Protein AF-B4W4M5-F1 (afdb_monomer_lite)

Sequence (254 aa):
MSQISPSTLTSAPLNPLKQPTGWFYALWKFSRPHTIIGTTLSVLALYVIALAITDGAIALSNLTQLLGTWISCCCGNIYIVGLNQLEDVEIDQINKPHLPIAAGEFSRRQAKLIVTIAGLCALLLARILGGWLFLMVSVSLAIGTAYSLPPIRLKRFPFWAALCIFSVRGAVVNLGLFLHFSWVWQQGEAMTPTPAVWGLTLFVLVFTVAIAIFKDVPDIDGDKLYISPRSRFDWVSQQCLTSPDGLLPSVIWV

pLDDT: mean 81.42, std 19.55, range [27.23, 98.38]

Organism: NCBI:txid118168

Secondary structure (DSSP, 8-state):
----------PPPPPTTT-HHHHHHHHHHHT-HHHHHHHHHHHHHHHHHHHHHTT----HHHHHHHHHHHHHHHHHHHHHHHHHHHH-HHHHHHH-TTSTTTTTSS-HHHHHHHHHHHHHHHHHHHHHH-HHHHHHHHHHHHHHHHHHSTTT-GGGSHHHHHHHHHIIIIIIHHHHHHHHHHHHHTTTPPPPPPHHHHHHHHHHHHHHHHHHHHTTSTTHHHHHHHS-STT--HHHHHHHTT-TT---------

Radius of gyration: 20.51 Å; chains: 1; bounding box: 48×50×71 Å

InterPro domains:
  IPR000537 UbiA prenyltransferase [PF01040] (60-224)
  IPR044878 UbiA prenyltransferase superfamily [G3DSA:1.10.357.140] (31-188)

Foldseek 3Di:
DDPPDPPLPLDAADDCVVCVPLLVVLLCLLLPVVVLVLLLCLLVVLLVVLCVVLVHDDDPLSVVLSVLLSLLSSLLSSLLSLLQCLQCLQLCLPLPCVRCSVSNNDDSVRSVVSNVVSLVSNLVSQVVQDDLSNVLSVVLNVLSCLCHDPPNVQVLALVSQLVSQLCNFLPSSLPSSNQSSNCVSVVRDGDDQDPVSVVSSVVRSVVSSVVSVVVVVSSVPSCVVPRDPPHDDPPVVVVVVPDPPPDDPPPDDD

Structure (mmCIF, N/CA/C/O backbone):
data_AF-B4W4M5-F1
#
_entry.id   AF-B4W4M5-F1
#
loop_
_atom_site.group_PDB
_atom_site.id
_atom_site.type_symbol
_atom_site.label_atom_id
_atom_site.label_alt_id
_atom_site.label_comp_id
_atom_site.label_asym_id
_atom_site.label_entity_id
_atom_site.label_seq_id
_atom_site.pdbx_PDB_ins_code
_atom_site.Cartn_x
_atom_site.Cartn_y
_atom_site.Cartn_z
_atom_site.occupancy
_atom_site.B_iso_or_equiv
_atom_site.auth_seq_id
_atom_site.auth_comp_id
_atom_site.auth_asym_id
_atom_site.auth_atom_id
_atom_site.pdbx_PDB_model_num
ATOM 1 N N . MET A 1 1 ? -13.063 -10.269 48.515 1.00 39.53 1 MET A N 1
ATOM 2 C CA . MET A 1 1 ? -13.097 -10.447 47.048 1.00 39.53 1 MET A CA 1
ATOM 3 C C . MET A 1 1 ? -13.130 -9.064 46.414 1.00 39.53 1 MET A C 1
ATOM 5 O O . MET A 1 1 ? -14.199 -8.476 46.323 1.00 39.53 1 MET A O 1
ATOM 9 N N . SER A 1 2 ? -11.967 -8.478 46.108 1.00 38.19 2 SER A N 1
ATOM 10 C CA . SER A 1 2 ? -11.912 -7.163 45.459 1.00 38.19 2 SER A CA 1
ATOM 11 C C . SER A 1 2 ? -12.207 -7.332 43.972 1.00 38.19 2 SER A C 1
ATOM 13 O O . SER A 1 2 ? -11.458 -7.998 43.261 1.00 38.19 2 SER A O 1
ATOM 15 N N . GLN A 1 3 ? -13.307 -6.735 43.529 1.00 42.69 3 GLN A N 1
ATOM 16 C CA . GLN A 1 3 ? -13.645 -6.549 42.124 1.00 42.69 3 GLN A CA 1
ATOM 17 C C . GLN A 1 3 ? -12.561 -5.669 41.483 1.00 42.69 3 GLN A C 1
ATOM 19 O O . GLN A 1 3 ? -12.565 -4.451 41.656 1.00 42.69 3 GLN A O 1
ATOM 24 N N . ILE A 1 4 ? -11.597 -6.279 40.793 1.00 42.62 4 ILE A N 1
ATOM 25 C CA . ILE A 1 4 ? -10.714 -5.554 39.877 1.00 42.62 4 ILE A CA 1
ATOM 26 C C . ILE A 1 4 ? -11.500 -5.419 38.576 1.00 42.62 4 ILE A C 1
ATOM 28 O O . ILE A 1 4 ? -11.476 -6.304 37.724 1.00 42.62 4 ILE A O 1
ATOM 32 N N . SER A 1 5 ? -12.251 -4.329 38.451 1.00 37.97 5 SER A N 1
ATOM 33 C CA . SER A 1 5 ? -12.776 -3.899 37.157 1.00 37.97 5 SER A CA 1
ATOM 34 C C . SER A 1 5 ? -11.590 -3.629 36.222 1.00 37.97 5 SER A C 1
ATOM 36 O O . SER A 1 5 ? -10.677 -2.903 36.631 1.00 37.97 5 SER A O 1
ATOM 38 N N . PRO A 1 6 ? -11.565 -4.142 34.977 1.00 43.66 6 PRO A N 1
ATOM 39 C CA . PRO A 1 6 ? -10.598 -3.684 33.994 1.00 43.66 6 PRO A CA 1
ATOM 40 C C . PRO A 1 6 ? -10.906 -2.214 33.720 1.00 43.66 6 PRO A C 1
ATOM 42 O O . PRO A 1 6 ? -11.962 -1.874 33.186 1.00 43.66 6 PRO A O 1
ATOM 45 N N . SER A 1 7 ? -10.010 -1.323 34.124 1.00 39.34 7 SER A N 1
ATOM 46 C CA . SER A 1 7 ? -10.042 0.062 33.693 1.00 39.34 7 SER A CA 1
ATOM 47 C C . SER A 1 7 ? -9.751 0.091 32.193 1.00 39.34 7 SER A C 1
ATOM 49 O O . SER A 1 7 ? -8.601 0.151 31.763 1.00 39.34 7 SER A O 1
ATOM 51 N N . THR A 1 8 ? -10.795 0.071 31.364 1.00 43.28 8 THR A N 1
ATOM 52 C CA . THR A 1 8 ? -10.708 0.621 30.009 1.00 43.28 8 THR A CA 1
ATOM 53 C C . THR A 1 8 ? -10.447 2.114 30.159 1.00 43.28 8 THR A C 1
ATOM 55 O O . THR A 1 8 ? -11.366 2.931 30.186 1.00 43.28 8 THR A O 1
ATOM 58 N N . LEU A 1 9 ? -9.176 2.469 30.349 1.00 44.00 9 LEU A N 1
ATOM 59 C CA . LEU A 1 9 ? -8.687 3.828 30.215 1.00 44.00 9 LEU A CA 1
ATOM 60 C C . LEU A 1 9 ? -8.903 4.217 28.753 1.00 44.00 9 LEU A C 1
ATOM 62 O O . LEU A 1 9 ? -8.024 4.029 27.918 1.00 44.00 9 LEU A O 1
ATOM 66 N N . THR A 1 10 ? -10.079 4.755 28.437 1.00 50.88 10 THR A N 1
ATOM 67 C CA . THR A 1 10 ? -10.265 5.617 27.268 1.00 50.88 10 THR A CA 1
ATOM 68 C C . THR A 1 10 ? -9.401 6.851 27.494 1.00 50.88 10 THR A C 1
ATOM 70 O O . THR A 1 10 ? -9.856 7.879 27.998 1.00 50.88 10 THR A O 1
ATOM 73 N N . SER A 1 11 ? -8.108 6.714 27.216 1.00 63.69 11 SER A N 1
ATOM 74 C CA . SER A 1 11 ? -7.188 7.832 27.142 1.00 63.69 11 SER A CA 1
ATOM 75 C C . SER A 1 11 ? -7.643 8.732 25.996 1.00 63.69 11 SER A C 1
ATOM 77 O O . SER A 1 11 ? -8.151 8.275 24.971 1.00 63.69 11 SER A O 1
ATOM 79 N N . ALA A 1 12 ? -7.532 10.046 26.193 1.00 79.94 12 ALA A N 1
ATOM 80 C CA . ALA A 1 12 ? -7.775 10.984 25.109 1.00 79.94 12 ALA A CA 1
ATOM 81 C C . ALA A 1 12 ? -6.862 10.628 23.918 1.00 79.94 12 ALA A C 1
ATOM 83 O O . ALA A 1 12 ? -5.715 10.230 24.143 1.00 79.94 12 ALA A O 1
ATOM 84 N N . PRO A 1 13 ? -7.334 10.793 22.669 1.00 88.06 13 PRO A N 1
ATOM 85 C CA . PRO A 1 13 ? -6.537 10.465 21.497 1.00 88.06 13 PRO A CA 1
ATOM 86 C C . PRO A 1 13 ? -5.207 11.221 21.512 1.00 88.06 13 PRO A C 1
ATOM 88 O O . PRO A 1 13 ? -5.138 12.390 21.915 1.00 88.06 13 PRO A O 1
ATOM 91 N N . LEU A 1 14 ? -4.156 10.554 21.039 1.00 89.94 14 LEU A N 1
ATOM 92 C CA . LEU A 1 14 ? -2.798 11.082 21.045 1.00 89.94 14 LEU A CA 1
ATOM 93 C C . LEU A 1 14 ? -2.740 12.387 20.250 1.00 89.94 14 LEU A C 1
ATOM 95 O O . LEU A 1 14 ? -3.249 12.494 19.127 1.00 89.94 14 LEU A O 1
ATOM 99 N N . ASN A 1 15 ? -2.080 13.388 20.827 1.00 90.12 15 ASN A N 1
ATOM 100 C CA . ASN A 1 15 ? -1.856 14.668 20.174 1.00 90.12 15 ASN A CA 1
ATOM 101 C C . ASN A 1 15 ? -0.412 14.727 19.648 1.00 90.12 15 ASN A C 1
ATOM 103 O O . ASN A 1 15 ? 0.510 14.655 20.462 1.00 90.12 15 ASN A O 1
ATOM 107 N N . PRO A 1 16 ? -0.188 14.916 18.334 1.00 87.75 16 PRO A N 1
ATOM 108 C CA . PRO A 1 16 ? 1.156 14.895 17.754 1.00 87.75 16 PRO A CA 1
ATOM 109 C C . PRO A 1 16 ? 2.076 16.000 18.296 1.00 87.75 16 PRO A C 1
ATOM 111 O O . PRO A 1 16 ? 3.283 15.803 18.353 1.00 87.75 16 PRO A O 1
ATOM 114 N N . LEU A 1 17 ? 1.526 17.139 18.738 1.00 89.50 17 LEU A N 1
ATOM 115 C CA . LEU A 1 17 ? 2.308 18.256 19.286 1.00 89.50 17 LEU A CA 1
ATOM 116 C C . LEU A 1 17 ? 2.706 18.039 20.749 1.00 89.50 17 LEU A C 1
ATOM 118 O O . LEU A 1 17 ? 3.724 18.558 21.191 1.00 89.50 17 LEU A O 1
ATOM 122 N N . LYS A 1 18 ? 1.897 17.294 21.512 1.00 89.12 18 LYS A N 1
ATOM 123 C CA . LYS A 1 18 ? 2.152 17.038 22.941 1.00 89.12 18 LYS A CA 1
ATOM 124 C C . LYS A 1 18 ? 2.868 15.711 23.184 1.00 89.12 18 LYS A C 1
ATOM 126 O O . LYS A 1 18 ? 3.596 15.583 24.159 1.00 89.12 18 LYS A O 1
ATOM 131 N N . GLN A 1 19 ? 2.626 14.718 22.332 1.00 90.94 19 GLN A N 1
ATOM 132 C CA . GLN A 1 19 ? 3.087 13.337 22.490 1.00 90.94 19 GLN A CA 1
ATOM 133 C C . GLN A 1 19 ? 3.624 12.791 21.153 1.00 90.94 19 GLN A C 1
ATOM 135 O O . GLN A 1 19 ? 3.080 11.821 20.619 1.00 90.94 19 GLN A O 1
ATOM 140 N N . PRO A 1 20 ? 4.680 13.400 20.583 1.00 91.38 20 PRO A N 1
ATOM 141 C CA . PRO A 1 20 ? 5.154 13.065 19.240 1.00 91.38 20 PRO A CA 1
ATOM 142 C C . PRO A 1 20 ? 5.623 11.611 19.126 1.00 91.38 20 PRO A C 1
ATOM 144 O O . PRO A 1 20 ? 5.242 10.914 18.191 1.00 91.38 20 PRO A O 1
ATOM 147 N N . THR A 1 21 ? 6.395 11.114 20.096 1.00 92.50 21 THR A N 1
ATOM 148 C CA . THR A 1 21 ? 6.930 9.741 20.085 1.00 92.50 21 THR A CA 1
ATOM 149 C C . THR A 1 21 ? 5.821 8.692 20.114 1.00 92.50 21 THR A C 1
ATOM 151 O O . THR A 1 21 ? 5.806 7.786 19.282 1.00 92.50 21 THR A O 1
ATOM 154 N N . GLY A 1 22 ? 4.850 8.852 21.019 1.00 92.94 22 GLY A N 1
ATOM 155 C CA . GLY A 1 22 ? 3.675 7.985 21.097 1.00 92.94 22 GLY A CA 1
ATOM 156 C C . GLY A 1 22 ? 2.835 8.044 19.824 1.00 92.94 22 GLY A C 1
ATOM 157 O O . GLY A 1 22 ? 2.399 7.010 19.326 1.00 92.94 22 GLY A O 1
ATOM 158 N N . TRP A 1 23 ? 2.662 9.237 19.248 1.00 94.62 23 TRP A N 1
ATOM 159 C CA . TRP A 1 23 ? 1.895 9.419 18.019 1.00 94.62 23 TRP A CA 1
ATOM 160 C C . TRP A 1 23 ? 2.552 8.735 16.811 1.00 94.62 23 TRP A C 1
ATOM 162 O O . TRP A 1 23 ? 1.868 8.045 16.057 1.00 94.62 23 TRP A O 1
ATOM 172 N N . PHE A 1 24 ? 3.874 8.853 16.643 1.00 94.88 24 PH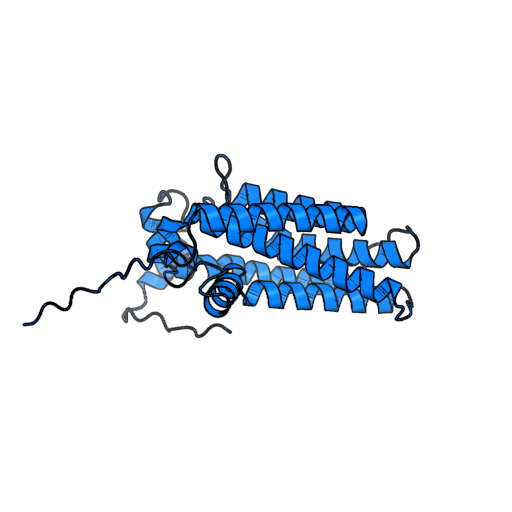E A N 1
ATOM 173 C CA . PHE A 1 24 ? 4.593 8.159 15.568 1.00 94.88 24 PHE A CA 1
ATOM 174 C C . PHE A 1 24 ? 4.616 6.642 15.764 1.00 94.88 24 PHE A C 1
ATOM 176 O O . PHE A 1 24 ? 4.486 5.903 14.790 1.00 94.88 24 PHE A O 1
ATOM 183 N N . TYR A 1 25 ? 4.716 6.164 17.006 1.00 95.06 25 TYR A N 1
ATOM 184 C CA . TYR A 1 25 ? 4.592 4.736 17.292 1.00 95.06 25 TYR A CA 1
ATOM 185 C C . TYR A 1 25 ? 3.184 4.211 16.972 1.00 95.06 25 TYR A C 1
ATOM 187 O O . TYR A 1 25 ? 3.037 3.160 16.345 1.00 95.06 25 TYR A O 1
ATOM 195 N N . ALA A 1 26 ? 2.141 4.969 17.318 1.00 94.44 26 ALA A N 1
ATOM 196 C CA . ALA A 1 26 ? 0.774 4.663 16.911 1.00 94.44 26 ALA A CA 1
ATOM 197 C C . ALA A 1 26 ? 0.631 4.674 15.381 1.00 94.44 26 ALA A C 1
ATOM 199 O O . ALA A 1 26 ? 0.015 3.769 14.828 1.00 94.44 26 ALA A O 1
ATOM 200 N N . LEU A 1 27 ? 1.265 5.615 14.672 1.00 95.75 27 LEU A N 1
ATOM 201 C CA . LEU A 1 27 ? 1.270 5.634 13.207 1.00 95.75 27 LEU A CA 1
ATOM 202 C C . LEU A 1 27 ? 1.971 4.401 12.610 1.00 95.75 27 LEU A C 1
ATOM 204 O O . LEU A 1 27 ? 1.481 3.837 11.633 1.00 95.75 27 LEU A O 1
ATOM 208 N N . TRP A 1 28 ? 3.074 3.947 13.208 1.00 94.94 28 TRP A N 1
ATOM 209 C CA . TRP A 1 28 ? 3.765 2.717 12.809 1.00 94.94 28 TRP A CA 1
ATOM 210 C C . TRP A 1 28 ? 2.900 1.471 13.021 1.00 94.94 28 TRP A C 1
ATOM 212 O O . TRP A 1 28 ? 2.823 0.611 12.150 1.00 94.94 28 TRP A O 1
ATOM 222 N N . LYS A 1 29 ? 2.174 1.378 14.141 1.00 95.06 29 LYS A N 1
ATOM 223 C CA . LYS A 1 29 ? 1.182 0.307 14.339 1.00 95.06 29 LYS A CA 1
ATOM 224 C C . LYS A 1 29 ? 0.037 0.410 13.328 1.00 95.06 29 LYS A C 1
ATOM 226 O O . LYS A 1 29 ? -0.380 -0.600 12.761 1.00 95.06 29 LYS A O 1
ATOM 231 N N . PHE A 1 30 ? -0.441 1.628 13.072 1.00 95.00 30 PHE A N 1
ATOM 232 C CA . PHE A 1 30 ? -1.538 1.916 12.148 1.00 95.00 30 PHE A CA 1
ATOM 233 C C . PHE A 1 30 ? -1.217 1.474 10.719 1.00 95.00 30 PHE A C 1
ATOM 235 O O . PHE A 1 30 ? -2.096 0.951 10.035 1.00 95.00 30 PHE A O 1
ATOM 242 N N . SER A 1 31 ? 0.039 1.634 10.288 1.00 93.62 31 SER A N 1
ATOM 243 C CA . SER A 1 31 ? 0.509 1.230 8.960 1.00 93.62 31 SER A CA 1
ATOM 244 C C . SER A 1 31 ? 0.681 -0.281 8.787 1.00 93.62 31 SER A C 1
ATOM 246 O O . SER A 1 31 ? 0.902 -0.720 7.663 1.00 93.62 31 SER A O 1
ATOM 248 N N . ARG A 1 32 ? 0.537 -1.075 9.862 1.00 93.56 32 ARG A N 1
ATOM 249 C CA . ARG A 1 32 ? 0.782 -2.526 9.907 1.00 93.56 32 ARG A CA 1
ATOM 250 C C . ARG A 1 32 ? 2.212 -2.882 9.452 1.00 93.56 32 ARG A C 1
ATOM 252 O O . ARG A 1 32 ? 2.424 -3.243 8.301 1.00 93.56 32 ARG A O 1
ATOM 259 N N . PRO A 1 33 ? 3.205 -2.877 10.358 1.00 92.94 33 PRO A N 1
ATOM 260 C CA . PRO A 1 33 ? 4.632 -3.001 10.028 1.00 92.94 33 PRO A CA 1
ATOM 261 C C . PRO A 1 33 ? 4.999 -4.135 9.061 1.00 92.94 33 PRO A C 1
ATOM 263 O O . PRO A 1 33 ? 5.740 -3.921 8.104 1.00 92.94 33 PRO A O 1
ATOM 266 N N . HIS A 1 34 ? 4.421 -5.324 9.252 1.00 89.56 34 HIS A N 1
ATOM 267 C CA . HIS A 1 34 ? 4.644 -6.487 8.387 1.00 89.56 34 HIS A CA 1
ATOM 268 C C . HIS A 1 34 ? 4.274 -6.218 6.914 1.00 89.56 34 HIS A C 1
ATOM 270 O O . HIS A 1 34 ? 4.931 -6.714 5.998 1.00 89.56 34 HIS A O 1
ATOM 276 N N . THR A 1 35 ? 3.249 -5.398 6.646 1.00 91.81 35 THR A N 1
ATOM 277 C CA . THR A 1 35 ? 2.835 -5.048 5.279 1.00 91.81 35 THR A CA 1
ATOM 278 C C . THR A 1 35 ? 3.784 -4.033 4.647 1.00 91.81 35 THR A C 1
ATOM 280 O O . THR A 1 35 ? 4.037 -4.116 3.443 1.00 91.81 35 THR A O 1
ATOM 283 N N . ILE A 1 36 ? 4.322 -3.100 5.436 1.00 93.94 36 ILE A N 1
ATOM 284 C CA . ILE A 1 36 ? 5.315 -2.113 4.995 1.00 93.94 36 ILE A CA 1
ATOM 285 C C . ILE A 1 36 ? 6.635 -2.802 4.656 1.00 93.94 36 ILE A C 1
ATOM 287 O O . ILE A 1 36 ? 7.215 -2.518 3.606 1.00 93.94 36 ILE A O 1
ATOM 291 N N . ILE A 1 37 ? 7.075 -3.754 5.483 1.00 93.94 37 ILE A N 1
ATOM 292 C CA . ILE A 1 37 ? 8.270 -4.565 5.215 1.00 93.94 37 ILE A CA 1
ATOM 293 C C . ILE A 1 37 ? 8.097 -5.329 3.896 1.00 93.94 37 ILE A C 1
ATOM 295 O O . ILE A 1 37 ? 8.931 -5.195 3.003 1.00 93.94 37 ILE A O 1
ATOM 299 N N . GLY A 1 38 ? 6.977 -6.040 3.717 1.00 91.62 38 GLY A N 1
ATOM 300 C CA . GLY A 1 38 ? 6.694 -6.757 2.468 1.00 91.62 38 GLY A CA 1
ATOM 301 C C . GLY A 1 38 ? 6.641 -5.841 1.237 1.00 91.62 38 GLY A C 1
ATOM 302 O O . GLY A 1 38 ? 7.188 -6.177 0.188 1.00 91.62 38 GLY A O 1
ATOM 303 N N . THR A 1 39 ? 6.048 -4.649 1.372 1.00 93.44 39 THR A N 1
ATOM 304 C CA . THR A 1 39 ? 6.011 -3.638 0.297 1.00 93.44 39 THR A CA 1
ATOM 305 C C . THR A 1 39 ? 7.418 -3.158 -0.054 1.00 93.44 39 THR A C 1
ATOM 307 O O . THR A 1 39 ? 7.774 -3.089 -1.226 1.00 93.44 39 THR A O 1
ATOM 310 N N . THR A 1 40 ? 8.241 -2.880 0.958 1.00 95.62 40 THR A N 1
ATOM 311 C CA . THR A 1 40 ? 9.626 -2.425 0.786 1.00 95.62 40 THR A CA 1
ATOM 312 C C . THR A 1 40 ? 10.464 -3.477 0.069 1.00 95.62 40 THR A C 1
ATOM 314 O O . THR A 1 40 ? 11.125 -3.159 -0.917 1.00 95.62 40 THR A O 1
ATOM 317 N N . LEU A 1 41 ? 10.383 -4.739 0.503 1.00 94.06 41 LEU A N 1
ATOM 318 C CA . LEU A 1 41 ? 11.078 -5.849 -0.150 1.00 94.06 41 LEU A CA 1
ATOM 319 C C . LEU A 1 41 ? 10.622 -6.034 -1.602 1.00 94.06 41 LEU A C 1
ATOM 321 O O . LEU A 1 41 ? 11.464 -6.235 -2.469 1.00 94.06 41 LEU A O 1
ATOM 325 N N . SER A 1 42 ? 9.321 -5.906 -1.882 1.00 92.44 42 SER A N 1
ATOM 326 C CA . SER A 1 42 ? 8.782 -6.039 -3.245 1.00 92.44 42 SER A CA 1
ATOM 327 C C . SER A 1 42 ? 9.303 -4.940 -4.175 1.00 92.44 42 SER A C 1
ATOM 329 O O . SER A 1 42 ? 9.765 -5.229 -5.277 1.00 92.44 42 SER A O 1
ATOM 331 N N . VAL A 1 43 ? 9.284 -3.682 -3.716 1.00 95.31 43 VAL A N 1
ATOM 332 C CA . VAL A 1 43 ? 9.808 -2.537 -4.479 1.00 95.31 43 VAL A CA 1
ATOM 333 C C . VAL A 1 43 ? 11.299 -2.705 -4.760 1.00 95.31 43 VAL A C 1
ATOM 335 O O . VAL A 1 43 ? 11.717 -2.552 -5.905 1.00 95.31 43 VAL A O 1
ATOM 338 N N . LEU A 1 44 ? 12.094 -3.063 -3.748 1.00 94.62 44 LEU A N 1
ATOM 339 C CA . LEU A 1 44 ? 13.535 -3.267 -3.907 1.00 94.62 44 LEU A CA 1
ATOM 340 C C . LEU A 1 44 ? 13.854 -4.447 -4.832 1.00 94.62 44 LEU A C 1
ATOM 342 O O . LEU A 1 44 ? 14.696 -4.313 -5.717 1.00 94.62 44 LEU A O 1
ATOM 346 N N . ALA A 1 45 ? 13.177 -5.584 -4.661 1.00 92.50 45 ALA A N 1
ATOM 347 C CA . ALA A 1 45 ? 13.404 -6.767 -5.484 1.00 92.50 45 ALA A CA 1
ATOM 348 C C . ALA A 1 45 ? 13.113 -6.482 -6.962 1.00 92.50 45 ALA A C 1
ATOM 350 O O . ALA A 1 45 ? 13.933 -6.794 -7.824 1.00 92.50 45 ALA A O 1
ATOM 351 N N . LEU A 1 46 ? 11.981 -5.843 -7.262 1.00 92.88 46 LEU A N 1
ATOM 352 C CA . LEU A 1 46 ? 11.596 -5.543 -8.641 1.00 92.88 46 LEU A CA 1
ATOM 353 C C . LEU A 1 46 ? 12.418 -4.424 -9.261 1.00 92.88 46 LEU A C 1
ATOM 355 O O . LEU A 1 46 ? 12.687 -4.480 -10.457 1.00 92.88 46 LEU A O 1
ATOM 359 N N . TYR A 1 47 ? 12.874 -3.465 -8.458 1.00 92.62 47 TYR A N 1
ATOM 360 C CA . TYR A 1 47 ? 13.865 -2.490 -8.892 1.00 92.62 47 TYR A CA 1
ATOM 361 C C . TYR A 1 47 ? 15.163 -3.177 -9.332 1.00 92.62 47 TYR A C 1
ATOM 363 O O . TYR A 1 47 ? 15.641 -2.926 -10.433 1.00 92.62 47 TYR A O 1
ATOM 371 N N . VAL A 1 48 ? 15.713 -4.080 -8.509 1.00 91.69 48 VAL A N 1
ATOM 372 C CA . VAL A 1 48 ? 16.958 -4.802 -8.833 1.00 91.69 48 VAL A CA 1
ATOM 373 C C . VAL A 1 48 ? 16.774 -5.706 -10.052 1.00 91.69 48 VAL A C 1
ATOM 375 O O . VAL A 1 48 ? 17.638 -5.727 -10.925 1.00 91.69 48 VAL A O 1
ATOM 378 N N . ILE A 1 49 ? 15.646 -6.417 -10.146 1.00 90.69 49 ILE A N 1
ATOM 379 C CA . ILE A 1 49 ? 15.324 -7.264 -11.303 1.00 90.69 49 ILE A CA 1
ATOM 380 C C . ILE A 1 49 ? 15.223 -6.424 -12.579 1.00 90.69 49 ILE A C 1
ATOM 382 O O . ILE A 1 49 ? 15.821 -6.788 -13.587 1.00 90.69 49 ILE A O 1
ATOM 386 N N . ALA A 1 50 ? 14.501 -5.302 -12.543 1.00 89.69 50 ALA A N 1
ATOM 387 C CA . ALA A 1 50 ? 14.386 -4.413 -13.694 1.00 89.69 50 ALA A CA 1
ATOM 388 C C . ALA A 1 50 ? 15.757 -3.855 -14.097 1.00 89.69 50 ALA A C 1
ATOM 390 O O . ALA A 1 50 ? 16.120 -3.951 -15.263 1.00 89.69 50 ALA A O 1
ATOM 391 N N . LEU A 1 51 ? 16.550 -3.380 -13.130 1.00 88.88 51 LEU A N 1
ATOM 392 C CA . LEU A 1 51 ? 17.896 -2.857 -13.364 1.00 88.88 51 LEU A CA 1
ATOM 393 C C . LEU A 1 51 ? 18.809 -3.889 -14.043 1.00 88.88 51 LEU A C 1
ATOM 395 O O . LEU A 1 51 ? 19.514 -3.544 -14.989 1.00 88.88 51 LEU A O 1
ATOM 399 N N . ALA A 1 52 ? 18.769 -5.142 -13.580 1.00 88.62 52 ALA A N 1
ATOM 400 C CA . ALA A 1 52 ? 19.563 -6.240 -14.128 1.00 88.62 52 ALA A CA 1
ATOM 401 C C . ALA A 1 52 ? 19.108 -6.672 -15.531 1.00 88.62 52 ALA A C 1
ATOM 403 O O . ALA A 1 52 ? 19.927 -7.120 -16.321 1.00 88.62 52 ALA A O 1
ATOM 404 N N . ILE A 1 53 ? 17.814 -6.558 -15.843 1.00 86.56 53 ILE A N 1
ATOM 405 C CA . ILE A 1 53 ? 17.262 -6.929 -17.155 1.00 86.56 53 ILE A CA 1
ATOM 406 C C . ILE A 1 53 ? 17.503 -5.835 -18.198 1.00 86.56 53 ILE A C 1
ATOM 408 O O . ILE A 1 53 ? 17.681 -6.139 -19.373 1.00 86.56 53 ILE A O 1
ATOM 412 N N . THR A 1 54 ? 17.474 -4.566 -17.793 1.00 83.94 54 THR A N 1
ATOM 413 C CA . THR A 1 54 ? 17.647 -3.429 -18.707 1.00 83.94 54 THR A CA 1
ATOM 414 C C . THR A 1 54 ? 19.101 -2.974 -18.833 1.00 83.94 54 THR A C 1
ATOM 416 O O . THR A 1 54 ? 19.328 -1.890 -19.363 1.00 83.94 54 THR A O 1
ATOM 419 N N . ASP A 1 55 ? 20.060 -3.722 -18.269 1.00 80.31 55 ASP A N 1
ATOM 420 C CA . ASP A 1 55 ? 21.475 -3.332 -18.146 1.00 80.31 55 ASP A CA 1
ATOM 421 C C . ASP A 1 55 ? 21.653 -1.889 -17.627 1.00 80.31 55 ASP A C 1
ATOM 423 O O . ASP A 1 55 ? 22.504 -1.115 -18.073 1.00 80.31 55 ASP A O 1
ATOM 427 N N . GLY A 1 56 ? 20.791 -1.486 -16.687 1.00 72.06 56 GLY A N 1
ATOM 428 C CA . GLY A 1 56 ? 20.746 -0.117 -16.193 1.00 72.06 56 GLY A CA 1
ATOM 429 C C . GLY A 1 56 ? 21.880 0.183 -15.211 1.00 72.06 56 GLY A C 1
ATOM 430 O O . GLY A 1 56 ? 22.234 -0.639 -14.371 1.00 72.06 56 GLY A O 1
ATOM 431 N N . ALA A 1 57 ? 22.413 1.405 -15.247 1.00 76.94 57 ALA A N 1
ATOM 432 C CA . ALA A 1 57 ? 23.384 1.873 -14.256 1.00 76.94 57 ALA A CA 1
ATOM 433 C C . ALA A 1 57 ? 22.695 2.443 -13.003 1.00 76.94 57 ALA A C 1
ATOM 435 O O . ALA A 1 57 ? 21.572 2.947 -13.064 1.00 76.94 57 ALA A O 1
ATOM 436 N N . ILE A 1 58 ? 23.373 2.434 -11.853 1.00 80.31 58 ILE A N 1
ATOM 437 C CA . ILE A 1 58 ? 22.896 3.149 -10.660 1.00 80.31 58 ILE A CA 1
ATOM 438 C C . ILE A 1 58 ? 23.213 4.639 -10.836 1.00 80.31 58 ILE A C 1
ATOM 440 O O . ILE A 1 58 ? 24.357 5.062 -10.703 1.00 80.31 58 ILE A O 1
ATOM 444 N N . ALA A 1 59 ? 22.185 5.432 -11.137 1.00 82.06 59 ALA A N 1
ATOM 445 C CA . ALA A 1 59 ? 22.264 6.884 -11.284 1.00 82.06 59 ALA A CA 1
ATOM 446 C C . ALA A 1 59 ? 21.355 7.594 -10.268 1.00 82.06 59 ALA A C 1
ATOM 448 O O . ALA A 1 59 ? 20.429 6.998 -9.715 1.00 82.06 59 ALA A O 1
ATOM 449 N N . LEU A 1 60 ? 21.573 8.893 -10.042 1.00 81.00 60 LEU A N 1
ATOM 450 C CA . LEU A 1 60 ? 20.747 9.674 -9.113 1.00 81.00 60 LEU A CA 1
ATOM 451 C C . LEU A 1 60 ? 19.263 9.686 -9.523 1.00 81.00 60 LEU A C 1
ATOM 453 O O . LEU A 1 60 ? 18.395 9.553 -8.665 1.00 81.00 60 LEU A O 1
ATOM 457 N N . SER A 1 61 ? 18.976 9.766 -10.826 1.00 78.75 61 SER A N 1
ATOM 458 C CA . SER A 1 61 ? 17.617 9.661 -11.386 1.00 78.75 61 SER A CA 1
ATOM 459 C C . SER A 1 61 ? 16.928 8.342 -11.033 1.00 78.75 61 SER A C 1
ATOM 461 O O . SER A 1 61 ? 15.720 8.285 -10.833 1.00 78.75 61 SER A O 1
ATOM 463 N N . ASN A 1 62 ? 17.707 7.274 -10.931 1.00 83.81 62 ASN A N 1
ATOM 464 C CA . ASN A 1 62 ? 17.211 5.932 -10.675 1.00 83.81 62 ASN A CA 1
ATOM 465 C C . ASN A 1 62 ? 16.890 5.756 -9.190 1.00 83.81 62 ASN A C 1
ATOM 467 O O . ASN A 1 62 ? 15.881 5.152 -8.827 1.00 83.81 62 ASN A O 1
ATOM 471 N N . LEU A 1 63 ? 17.695 6.381 -8.327 1.00 89.00 63 LEU A N 1
ATOM 472 C CA . LEU A 1 63 ? 17.442 6.423 -6.894 1.00 89.00 63 LEU A CA 1
ATOM 473 C C . LEU A 1 63 ? 16.232 7.300 -6.544 1.00 89.00 63 LEU A C 1
ATOM 475 O O . LEU A 1 63 ? 15.453 6.927 -5.668 1.00 89.00 63 LEU A O 1
ATOM 479 N N . THR A 1 64 ? 16.028 8.433 -7.226 1.00 91.25 64 THR A N 1
ATOM 480 C CA . THR A 1 64 ? 14.827 9.259 -7.009 1.00 91.25 64 THR A CA 1
ATOM 481 C C . THR A 1 64 ? 13.558 8.536 -7.455 1.00 91.25 64 THR A C 1
ATOM 483 O O . THR A 1 64 ? 12.553 8.607 -6.746 1.00 91.25 64 THR A O 1
ATOM 486 N N . GLN A 1 65 ? 13.610 7.778 -8.555 1.00 92.44 65 GLN A N 1
ATOM 487 C CA . GLN A 1 65 ? 12.511 6.909 -8.995 1.00 92.44 65 GLN A CA 1
ATOM 488 C C . GLN A 1 65 ? 12.217 5.797 -7.983 1.00 92.44 65 GLN A C 1
ATOM 490 O O . GLN A 1 65 ? 11.058 5.586 -7.620 1.00 92.44 65 GLN A O 1
ATOM 495 N N . LEU A 1 66 ? 13.252 5.134 -7.458 1.00 95.06 66 LEU A N 1
ATOM 496 C CA . LEU A 1 66 ? 13.106 4.124 -6.409 1.00 95.06 66 LEU A CA 1
ATOM 497 C C . LEU A 1 66 ? 12.469 4.705 -5.139 1.00 95.06 66 LEU A C 1
ATOM 499 O O . LEU A 1 66 ? 11.471 4.174 -4.649 1.00 95.06 66 LEU A O 1
ATOM 503 N N . LEU A 1 67 ? 13.019 5.804 -4.616 1.00 96.38 67 LEU A N 1
ATOM 504 C CA . LEU A 1 67 ? 12.523 6.443 -3.396 1.00 96.38 67 LEU A CA 1
ATOM 505 C C . LEU A 1 67 ? 11.095 6.964 -3.574 1.00 96.38 67 LEU A C 1
ATOM 507 O O . LEU A 1 67 ? 10.248 6.728 -2.714 1.00 96.38 67 LEU A O 1
ATOM 511 N N . GLY A 1 68 ? 10.804 7.624 -4.696 1.00 96.81 68 GLY A N 1
ATOM 512 C CA . GLY A 1 68 ? 9.463 8.108 -5.009 1.00 96.81 68 GLY A CA 1
ATOM 513 C C . GLY A 1 68 ? 8.443 6.971 -5.105 1.00 96.81 68 GLY A C 1
ATOM 514 O O . GLY A 1 68 ? 7.358 7.062 -4.524 1.00 96.81 68 GLY A O 1
ATOM 515 N N . THR A 1 69 ? 8.812 5.874 -5.772 1.00 97.31 69 THR A N 1
ATOM 516 C CA . THR A 1 69 ? 7.979 4.668 -5.891 1.00 97.31 69 THR A CA 1
ATOM 517 C C . THR A 1 69 ? 7.723 4.038 -4.531 1.00 97.31 69 THR A C 1
ATOM 519 O O . THR A 1 69 ? 6.579 3.718 -4.201 1.00 97.31 69 THR A O 1
ATOM 522 N N . TRP A 1 70 ? 8.766 3.905 -3.710 1.00 98.00 70 TRP A N 1
ATOM 523 C CA . TRP A 1 70 ? 8.662 3.358 -2.363 1.00 98.00 70 TRP A CA 1
ATOM 524 C C . TRP A 1 70 ? 7.737 4.198 -1.476 1.00 98.00 70 TRP A C 1
ATOM 526 O O . TRP A 1 70 ? 6.827 3.647 -0.857 1.00 98.00 70 TRP A O 1
ATOM 536 N N . ILE A 1 71 ? 7.892 5.527 -1.474 1.00 98.19 71 ILE A N 1
ATOM 537 C CA . ILE A 1 71 ? 7.017 6.433 -0.714 1.00 98.19 71 ILE A CA 1
ATOM 538 C C . ILE A 1 71 ? 5.571 6.316 -1.207 1.00 98.19 71 ILE A C 1
ATOM 540 O O . ILE A 1 71 ? 4.663 6.160 -0.390 1.00 98.19 71 ILE A O 1
ATOM 544 N N . SER A 1 72 ? 5.346 6.323 -2.526 1.00 98.12 72 SER A N 1
ATOM 545 C CA . SER A 1 72 ? 4.009 6.161 -3.110 1.00 98.12 72 SER A CA 1
ATOM 546 C C . SER A 1 72 ? 3.352 4.843 -2.674 1.00 98.12 72 SER A C 1
ATOM 548 O O . SER A 1 72 ? 2.202 4.844 -2.223 1.00 98.12 72 SER A O 1
ATOM 550 N N . CYS A 1 73 ? 4.094 3.732 -2.706 1.00 97.62 73 CYS A N 1
ATOM 551 C CA . CYS A 1 73 ? 3.599 2.422 -2.282 1.00 97.62 73 CYS A CA 1
ATOM 552 C C . CYS A 1 73 ? 3.327 2.355 -0.772 1.00 97.62 73 CYS A C 1
ATOM 554 O O . CYS A 1 73 ? 2.302 1.811 -0.362 1.00 97.62 73 CYS A O 1
ATOM 556 N N . CYS A 1 74 ? 4.192 2.936 0.065 1.00 97.88 74 CYS A N 1
ATOM 557 C CA . CYS A 1 74 ? 3.976 3.031 1.512 1.00 97.88 74 CYS A CA 1
ATOM 558 C C . CYS A 1 74 ? 2.720 3.849 1.841 1.00 97.88 74 CYS A C 1
ATOM 560 O O . CYS A 1 74 ? 1.893 3.416 2.645 1.00 97.88 74 CYS A O 1
ATOM 562 N N . CYS A 1 75 ? 2.526 4.990 1.176 1.00 98.25 75 CYS A N 1
ATOM 563 C CA . CYS A 1 75 ? 1.312 5.794 1.293 1.00 98.25 75 CYS A CA 1
ATOM 564 C C . CYS A 1 75 ? 0.062 5.010 0.855 1.00 98.25 75 CYS A C 1
ATOM 566 O O . CYS A 1 75 ? -0.949 5.017 1.560 1.00 98.25 75 CYS A O 1
ATOM 568 N N . GLY A 1 76 ? 0.138 4.278 -0.261 1.00 97.81 76 GLY A N 1
ATOM 569 C CA . GLY A 1 76 ? -0.957 3.426 -0.723 1.00 97.81 76 GLY A CA 1
ATOM 570 C C . GLY A 1 76 ? -1.285 2.297 0.259 1.00 97.81 76 GLY A C 1
ATOM 571 O O . GLY A 1 76 ? -2.455 2.022 0.519 1.00 97.81 76 GLY A O 1
ATOM 572 N N . ASN A 1 77 ? -0.269 1.692 0.876 1.00 97.25 77 ASN A N 1
ATOM 573 C CA . ASN A 1 77 ? -0.450 0.673 1.908 1.00 97.25 77 ASN A CA 1
ATOM 574 C C . ASN A 1 77 ? -1.175 1.249 3.133 1.00 97.25 77 ASN A C 1
ATOM 576 O O . ASN A 1 77 ? -2.207 0.705 3.525 1.00 97.25 77 ASN A O 1
ATOM 580 N N . ILE A 1 78 ? -0.707 2.394 3.653 1.00 97.88 78 ILE A N 1
ATOM 581 C CA . ILE A 1 78 ? -1.340 3.117 4.769 1.00 97.88 78 ILE A CA 1
ATOM 582 C C . ILE A 1 78 ? -2.804 3.439 4.454 1.00 97.88 78 ILE A C 1
ATOM 584 O O . ILE A 1 78 ? -3.664 3.247 5.315 1.00 97.88 78 ILE A O 1
ATOM 588 N N . TYR A 1 79 ? -3.106 3.885 3.229 1.00 98.31 79 TYR A N 1
ATOM 589 C CA . TYR A 1 79 ? -4.484 4.113 2.797 1.00 98.31 79 TYR A CA 1
ATOM 590 C C . TYR A 1 79 ? -5.324 2.837 2.920 1.00 98.31 79 TYR A C 1
ATOM 592 O O . TYR A 1 79 ? -6.355 2.851 3.589 1.00 98.31 79 TYR A O 1
ATOM 600 N N . ILE A 1 80 ? -4.879 1.729 2.320 1.00 96.00 80 ILE A N 1
ATOM 601 C CA . ILE A 1 80 ? -5.652 0.479 2.261 1.00 96.00 80 ILE A CA 1
ATOM 602 C C . ILE A 1 80 ? -5.870 -0.101 3.667 1.00 96.00 80 ILE A C 1
ATOM 604 O O . ILE A 1 80 ? -7.004 -0.407 4.043 1.00 96.00 80 ILE A O 1
ATOM 608 N N . VAL A 1 81 ? -4.808 -0.236 4.469 1.00 95.25 81 VAL A N 1
ATOM 609 C CA . VAL A 1 81 ? -4.912 -0.829 5.816 1.00 95.25 81 VAL A CA 1
ATOM 610 C C . VAL A 1 81 ? -5.621 0.097 6.799 1.00 95.25 81 VAL A C 1
ATOM 612 O O . VAL A 1 81 ? -6.314 -0.377 7.703 1.00 95.25 81 VAL A O 1
ATOM 615 N N . GLY A 1 82 ? -5.459 1.410 6.639 1.00 96.31 82 GLY A N 1
ATOM 616 C CA . GLY A 1 82 ? -6.097 2.407 7.484 1.00 96.31 82 GLY A CA 1
ATOM 617 C C . GLY A 1 82 ? -7.586 2.552 7.190 1.00 96.31 82 GLY A C 1
ATOM 618 O O . GLY A 1 82 ? -8.386 2.646 8.121 1.00 96.31 82 GLY A O 1
ATOM 619 N N . LEU A 1 83 ? -7.978 2.499 5.913 1.00 96.06 83 LEU A N 1
ATOM 620 C CA . LEU A 1 83 ? -9.381 2.469 5.507 1.00 96.06 83 LEU A CA 1
ATOM 621 C C . LEU A 1 83 ? -10.084 1.227 6.056 1.00 96.06 83 LEU A C 1
ATOM 623 O O . LEU A 1 83 ? -11.195 1.336 6.568 1.00 96.06 83 LEU A O 1
ATOM 627 N N . ASN A 1 84 ? -9.423 0.065 6.022 1.00 94.25 84 ASN A N 1
ATOM 628 C CA . ASN A 1 84 ? -9.993 -1.139 6.615 1.00 94.25 84 ASN A CA 1
ATOM 629 C C . ASN A 1 84 ? -10.252 -0.970 8.123 1.00 94.25 84 ASN A C 1
ATOM 631 O O . ASN A 1 84 ? -11.347 -1.273 8.585 1.00 94.25 84 ASN A O 1
ATOM 635 N N . GLN A 1 85 ? -9.277 -0.435 8.869 1.00 94.56 85 GLN A N 1
ATOM 636 C CA . GLN A 1 85 ? -9.408 -0.179 10.313 1.00 94.56 85 GLN A CA 1
ATOM 637 C C . GLN A 1 85 ? -10.510 0.842 10.644 1.00 94.56 85 GLN A C 1
ATOM 639 O O . GLN A 1 85 ? -11.192 0.712 11.656 1.00 94.56 85 GLN A O 1
ATOM 644 N N . LEU A 1 86 ? -10.707 1.865 9.804 1.00 94.56 86 LEU A N 1
ATOM 645 C CA . LEU A 1 86 ? -11.766 2.869 9.989 1.00 94.56 86 LEU A CA 1
ATOM 646 C C . LEU A 1 86 ? -13.178 2.274 9.933 1.00 94.56 86 LEU A C 1
ATOM 648 O O . LEU A 1 86 ? -14.077 2.774 10.617 1.00 94.56 86 LEU A O 1
ATOM 652 N N . GLU A 1 87 ? -13.361 1.240 9.116 1.00 92.19 87 GLU A N 1
ATOM 653 C CA . GLU A 1 87 ? -14.645 0.563 8.914 1.00 92.19 87 GLU A CA 1
ATOM 654 C C . GLU A 1 87 ? -14.864 -0.606 9.882 1.00 92.19 87 GLU A C 1
ATOM 656 O O . GLU A 1 87 ? -16.009 -0.953 10.169 1.00 92.19 87 GLU A O 1
ATOM 661 N N . ASP A 1 88 ? -13.786 -1.189 10.410 1.00 89.69 88 ASP A N 1
ATOM 662 C CA . ASP A 1 88 ? -13.830 -2.360 11.293 1.00 89.69 88 ASP A CA 1
ATOM 663 C C . ASP A 1 88 ? -13.586 -2.028 12.766 1.00 89.69 88 ASP A C 1
ATOM 665 O O . ASP A 1 88 ? -13.285 -2.929 13.531 1.00 89.69 88 ASP A O 1
ATOM 669 N N . VAL A 1 89 ? -13.746 -0.774 13.204 1.00 90.56 89 VAL A N 1
ATOM 670 C CA . VAL A 1 89 ? -13.441 -0.369 14.595 1.00 90.56 89 VAL A CA 1
ATOM 671 C C . VAL A 1 89 ? -14.060 -1.303 15.642 1.00 90.56 89 VAL A C 1
ATOM 673 O O . VAL A 1 89 ? -13.367 -1.716 16.562 1.00 90.56 89 VAL A O 1
ATOM 676 N N . GLU A 1 90 ? -15.338 -1.659 15.495 1.00 88.00 90 GLU A N 1
ATOM 677 C CA . GLU A 1 90 ? -16.048 -2.538 16.441 1.00 88.00 90 GLU A CA 1
ATOM 678 C C . GLU A 1 90 ? -15.535 -3.987 16.398 1.00 88.00 90 GLU A C 1
ATOM 680 O O . GLU A 1 90 ? -15.433 -4.641 17.431 1.00 88.00 90 GLU A O 1
ATOM 685 N N . ILE A 1 91 ? -15.149 -4.476 15.216 1.00 84.62 91 ILE A N 1
ATOM 686 C CA . ILE A 1 91 ? -14.597 -5.826 15.026 1.00 84.62 91 ILE A CA 1
ATOM 687 C C . ILE A 1 91 ? -13.163 -5.884 15.573 1.00 84.62 91 ILE A C 1
ATOM 689 O O . ILE A 1 91 ? -12.805 -6.792 16.321 1.00 84.62 91 ILE A O 1
ATOM 693 N N . ASP A 1 92 ? -12.347 -4.882 15.244 1.00 88.06 92 ASP A N 1
ATOM 694 C CA . ASP A 1 92 ? -10.961 -4.758 15.686 1.00 88.06 92 ASP A CA 1
ATOM 695 C C . ASP A 1 92 ? -10.874 -4.527 17.205 1.00 88.06 92 ASP A C 1
ATOM 697 O O . ASP A 1 92 ? -9.903 -4.954 17.816 1.00 88.06 92 ASP A O 1
ATOM 701 N N . GLN A 1 93 ? -11.884 -3.940 17.857 1.00 89.25 93 GLN A N 1
ATOM 702 C CA . GLN A 1 93 ? -11.946 -3.879 19.327 1.00 89.25 93 GLN A CA 1
ATOM 703 C C . GLN A 1 93 ? -12.007 -5.261 19.987 1.00 89.25 93 GLN A C 1
ATOM 705 O O . GLN A 1 93 ? -11.510 -5.417 21.101 1.00 89.25 93 GLN A O 1
ATOM 710 N N . ILE A 1 94 ? -12.572 -6.255 19.301 1.00 86.81 94 ILE A N 1
ATOM 711 C CA . ILE A 1 94 ? -12.673 -7.633 19.789 1.00 86.81 94 ILE A CA 1
ATOM 712 C C . ILE A 1 94 ? -11.425 -8.422 19.380 1.00 86.81 94 ILE A C 1
ATOM 714 O O . ILE A 1 94 ? -10.725 -8.965 20.231 1.00 86.81 94 ILE A O 1
ATOM 718 N N . ASN A 1 95 ? -11.113 -8.448 18.082 1.00 82.81 95 ASN A N 1
ATOM 719 C CA . ASN A 1 95 ? -10.072 -9.327 17.541 1.00 82.81 95 ASN A CA 1
ATOM 720 C C . ASN A 1 95 ? -8.657 -8.745 17.698 1.00 82.81 95 ASN A C 1
ATOM 722 O O . ASN A 1 95 ? -7.672 -9.481 17.771 1.00 82.81 95 ASN A O 1
ATOM 726 N N . LYS A 1 96 ? -8.522 -7.412 17.675 1.00 87.25 96 LYS A N 1
ATOM 727 C CA . LYS A 1 96 ? -7.236 -6.704 17.545 1.00 87.25 96 LYS A CA 1
ATOM 728 C C . LYS A 1 96 ? -7.191 -5.422 18.405 1.00 87.25 96 LYS A C 1
ATOM 730 O O . LYS A 1 96 ? -6.879 -4.345 17.886 1.00 87.25 96 LYS A O 1
ATOM 735 N N . PRO A 1 97 ? -7.434 -5.509 19.731 1.00 89.38 97 PRO A N 1
ATOM 736 C CA . PRO A 1 97 ? -7.637 -4.339 20.599 1.00 89.38 97 PRO A CA 1
ATOM 737 C C . PRO A 1 97 ? -6.418 -3.411 20.703 1.00 89.38 97 PRO A C 1
ATOM 739 O O . PRO A 1 97 ? -6.542 -2.266 21.119 1.00 89.38 97 PRO A O 1
ATOM 742 N N . HIS A 1 98 ? -5.234 -3.884 20.310 1.00 88.38 98 HIS A N 1
ATOM 743 C CA . HIS A 1 98 ? -3.988 -3.117 20.298 1.00 88.38 98 HIS A CA 1
ATOM 744 C C . HIS A 1 98 ? -3.864 -2.148 19.105 1.00 88.38 98 HIS A C 1
ATOM 746 O O . HIS A 1 98 ? -2.922 -1.343 19.069 1.00 88.38 98 HIS A O 1
ATOM 752 N N . LEU A 1 99 ? -4.757 -2.237 18.109 1.00 91.00 99 LEU A N 1
ATOM 753 C CA . LEU A 1 99 ? -4.726 -1.366 16.935 1.00 91.00 99 LEU A CA 1
ATOM 754 C C . LEU A 1 99 ? -5.079 0.082 17.309 1.00 91.00 99 LEU A C 1
ATOM 756 O O . LEU A 1 99 ? -5.990 0.290 18.105 1.00 91.00 99 LEU A O 1
ATOM 760 N N . PRO A 1 100 ? -4.437 1.101 16.709 1.00 92.94 100 PRO A N 1
ATOM 761 C CA . PRO A 1 100 ? -4.544 2.485 17.184 1.00 92.94 100 PRO A CA 1
ATOM 762 C C . PRO A 1 100 ? -5.961 3.068 17.234 1.00 92.94 100 PRO A C 1
ATOM 764 O O . PRO A 1 100 ? -6.261 3.852 18.130 1.00 92.94 100 PRO A O 1
ATOM 767 N N . ILE A 1 101 ? -6.851 2.704 16.301 1.00 93.19 101 ILE A N 1
ATOM 768 C CA . ILE A 1 101 ? -8.251 3.164 16.358 1.00 93.19 101 ILE A CA 1
ATOM 769 C C . ILE A 1 101 ? -9.039 2.383 17.420 1.00 93.19 101 ILE A C 1
ATOM 771 O O . ILE A 1 101 ? -9.800 2.982 18.175 1.00 93.19 101 ILE A O 1
ATOM 775 N N . ALA A 1 102 ? -8.844 1.063 17.499 1.00 90.38 102 ALA A N 1
ATOM 776 C CA . ALA A 1 102 ? -9.525 0.196 18.462 1.00 90.38 102 ALA A CA 1
ATOM 777 C C . ALA A 1 102 ? -9.131 0.524 19.914 1.00 90.38 102 ALA A C 1
ATOM 779 O O . ALA A 1 102 ? -9.999 0.603 20.781 1.00 90.38 102 ALA A O 1
ATOM 780 N N . ALA A 1 103 ? -7.847 0.809 20.144 1.00 90.25 103 ALA A N 1
ATOM 781 C CA . ALA A 1 103 ? -7.266 1.208 21.425 1.00 90.25 103 ALA A CA 1
ATOM 782 C C . ALA A 1 103 ? -7.602 2.654 21.842 1.00 90.25 103 ALA A C 1
ATOM 784 O O . ALA A 1 103 ? -7.264 3.065 22.948 1.00 90.25 103 ALA A O 1
ATOM 785 N N . GLY A 1 104 ? -8.210 3.456 20.958 1.00 91.50 104 GLY A N 1
ATOM 786 C CA . GLY A 1 104 ? -8.501 4.872 21.211 1.00 91.50 104 GLY A CA 1
ATOM 787 C C . GLY A 1 104 ? -7.307 5.825 21.060 1.00 91.50 104 GLY A C 1
ATOM 788 O O . GLY A 1 104 ? -7.470 7.030 21.241 1.00 91.50 104 GLY A O 1
ATOM 789 N N . GLU A 1 105 ? -6.128 5.332 20.664 1.00 92.62 105 GLU A N 1
ATOM 790 C CA . GLU A 1 105 ? -4.933 6.154 20.412 1.00 92.62 105 GLU A CA 1
ATOM 791 C C . GLU A 1 105 ? -5.164 7.172 19.286 1.00 92.62 105 GLU A C 1
ATOM 793 O O . GLU A 1 105 ? -4.696 8.309 19.372 1.00 92.62 105 GLU A O 1
ATOM 798 N N . PHE A 1 106 ? -5.919 6.788 18.250 1.00 94.94 106 PHE A N 1
ATOM 799 C CA . PHE A 1 106 ? -6.366 7.674 17.178 1.00 94.94 106 PHE A CA 1
ATOM 800 C C . PHE A 1 106 ? -7.883 7.823 17.166 1.00 94.94 106 PHE A C 1
ATOM 802 O O . PHE A 1 106 ? -8.638 6.856 17.075 1.00 94.94 106 PHE A O 1
ATOM 809 N N . SER A 1 107 ? -8.345 9.073 17.135 1.00 94.38 107 SER A N 1
ATOM 810 C CA . SER A 1 107 ? -9.749 9.363 16.850 1.00 94.38 107 SER A CA 1
ATOM 811 C C . SER A 1 107 ? -10.105 9.005 15.402 1.00 94.38 107 SER A C 1
ATOM 813 O O . SER A 1 107 ? -9.279 9.121 14.492 1.00 94.38 107 SER A O 1
ATOM 815 N N . ARG A 1 108 ? -11.383 8.691 15.141 1.00 93.62 108 ARG A N 1
ATOM 816 C CA . ARG A 1 108 ? -11.878 8.479 13.765 1.00 93.62 108 ARG A CA 1
ATOM 817 C C . ARG A 1 108 ? -11.567 9.660 12.836 1.00 93.62 108 ARG A C 1
ATOM 819 O O . ARG A 1 108 ? -11.319 9.449 11.655 1.00 93.62 108 ARG A O 1
ATOM 826 N N . ARG A 1 109 ? -11.568 10.900 13.346 1.00 94.38 109 ARG A N 1
ATOM 827 C CA . ARG A 1 109 ? -11.225 12.097 12.555 1.00 94.38 109 ARG A CA 1
ATOM 828 C C . ARG A 1 109 ? -9.748 12.105 12.153 1.00 94.38 109 ARG A C 1
ATOM 830 O O . ARG A 1 109 ? -9.456 12.323 10.982 1.00 94.38 109 ARG A O 1
ATOM 837 N N . GLN A 1 110 ? -8.839 11.824 13.089 1.00 94.69 110 GLN A N 1
ATOM 838 C CA . GLN A 1 110 ? -7.402 11.731 12.801 1.00 94.69 110 GLN A CA 1
ATOM 839 C C . GLN A 1 110 ? -7.103 10.605 11.813 1.00 94.69 110 GLN A C 1
ATOM 841 O O . GLN A 1 110 ? -6.414 10.834 10.826 1.00 94.69 110 GLN A O 1
ATOM 846 N N . ALA A 1 111 ? -7.672 9.419 12.030 1.00 96.12 111 ALA A N 1
ATOM 847 C CA . ALA A 1 111 ? -7.482 8.295 11.124 1.00 96.12 111 ALA A CA 1
ATOM 848 C C . ALA A 1 111 ? -8.010 8.593 9.709 1.00 96.12 111 ALA A C 1
ATOM 850 O O . ALA A 1 111 ? -7.306 8.336 8.735 1.00 96.12 111 ALA A O 1
ATOM 851 N N . LYS A 1 112 ? -9.192 9.217 9.574 1.00 97.19 112 LYS A N 1
ATOM 852 C CA . LYS A 1 112 ? -9.710 9.673 8.268 1.00 97.19 112 LYS A CA 1
ATOM 853 C C . LYS A 1 112 ? -8.762 10.652 7.583 1.00 97.19 112 LYS A C 1
ATOM 855 O O . LYS A 1 112 ? -8.539 10.524 6.382 1.00 97.19 112 LYS A O 1
ATOM 860 N N . LEU A 1 113 ? -8.198 11.602 8.330 1.00 97.69 113 LEU A N 1
ATOM 861 C CA . LEU A 1 113 ? -7.234 12.559 7.794 1.00 97.69 113 LEU A CA 1
ATOM 862 C C . LEU A 1 113 ? -5.964 11.853 7.299 1.00 97.69 113 LEU A C 1
ATOM 864 O O . LEU A 1 113 ? -5.558 12.086 6.165 1.00 97.69 113 LEU A O 1
ATOM 868 N N . ILE A 1 114 ? -5.386 10.955 8.105 1.00 97.56 114 ILE A N 1
ATOM 869 C CA . ILE A 1 114 ? -4.188 10.176 7.743 1.00 97.56 114 ILE A CA 1
ATOM 870 C C . ILE A 1 114 ? -4.442 9.367 6.470 1.00 97.56 114 ILE A C 1
ATOM 872 O O . ILE A 1 114 ? -3.659 9.455 5.529 1.00 97.56 114 ILE A O 1
ATOM 876 N N . VAL A 1 115 ? -5.551 8.622 6.415 1.00 97.88 115 VAL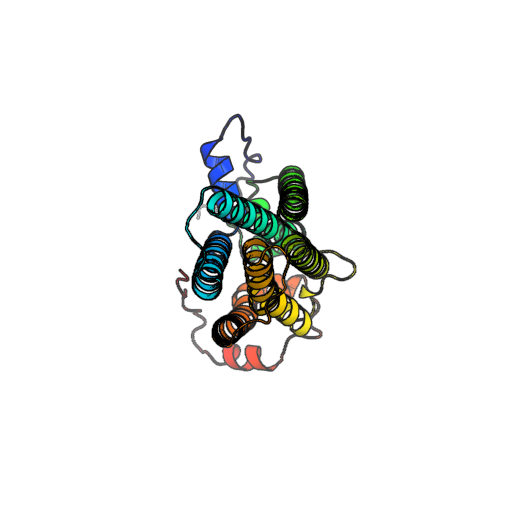 A N 1
ATOM 877 C CA . VAL A 1 115 ? -5.926 7.812 5.246 1.00 97.88 115 VAL A CA 1
ATOM 878 C C . VAL A 1 115 ? -6.109 8.696 4.016 1.00 97.88 115 VAL A C 1
ATOM 880 O O . VAL A 1 115 ? -5.540 8.401 2.972 1.00 97.88 115 VAL A O 1
ATOM 883 N N . THR A 1 116 ? -6.835 9.810 4.132 1.00 97.81 116 THR A N 1
ATOM 884 C CA . THR A 1 116 ? -7.083 10.718 3.000 1.00 97.81 116 THR A CA 1
ATOM 885 C C . THR A 1 116 ? -5.783 11.315 2.465 1.00 97.81 116 THR A C 1
ATOM 887 O O . THR A 1 116 ? -5.537 11.257 1.262 1.00 97.81 116 THR A O 1
ATOM 890 N N . ILE A 1 117 ? -4.921 11.832 3.347 1.00 98.19 117 ILE A N 1
ATOM 891 C CA . ILE A 1 117 ? -3.620 12.389 2.959 1.00 98.19 117 ILE A CA 1
ATOM 892 C C . ILE A 1 117 ? -2.753 11.303 2.320 1.00 98.19 117 ILE A C 1
ATOM 894 O O . ILE A 1 117 ? -2.209 11.527 1.245 1.00 98.19 117 ILE A O 1
ATOM 898 N N . ALA A 1 118 ? -2.670 10.114 2.921 1.00 98.19 118 ALA A N 1
ATOM 899 C CA . ALA A 1 118 ? -1.886 9.010 2.378 1.00 98.19 118 ALA A CA 1
ATOM 900 C C . ALA A 1 118 ? -2.372 8.594 0.978 1.00 98.19 118 ALA A C 1
ATOM 902 O O . ALA A 1 118 ? -1.558 8.445 0.072 1.00 98.19 118 ALA A O 1
ATOM 903 N N . GLY A 1 119 ? -3.685 8.483 0.762 1.00 98.19 119 GLY A N 1
ATOM 904 C CA . GLY A 1 119 ? -4.249 8.163 -0.553 1.00 98.19 119 GLY A CA 1
ATOM 905 C C . GLY A 1 119 ? -3.934 9.224 -1.611 1.00 98.19 119 GLY A C 1
ATOM 906 O O . GLY A 1 119 ? -3.495 8.888 -2.711 1.00 98.19 119 GLY A O 1
ATOM 907 N N . LEU A 1 120 ? -4.090 10.507 -1.267 1.00 98.31 120 LEU A N 1
ATOM 908 C CA . LEU A 1 120 ? -3.747 11.615 -2.164 1.00 98.31 120 LEU A CA 1
ATOM 909 C C . LEU A 1 120 ? -2.246 11.645 -2.473 1.00 98.31 120 LEU A C 1
ATOM 911 O O . LEU A 1 120 ? -1.871 11.726 -3.639 1.00 98.31 120 LEU A O 1
ATOM 915 N N . CYS A 1 121 ? -1.385 11.519 -1.462 1.00 98.25 121 CYS A N 1
ATOM 916 C CA . CYS A 1 121 ? 0.065 11.460 -1.644 1.00 98.25 121 CYS A CA 1
ATOM 917 C C . CYS A 1 121 ? 0.480 10.281 -2.532 1.00 98.25 121 CYS A C 1
ATOM 919 O O . CYS A 1 121 ? 1.309 10.464 -3.422 1.00 98.25 121 CYS A O 1
ATOM 921 N N . ALA A 1 122 ? -0.119 9.101 -2.339 1.00 98.25 122 ALA A N 1
ATOM 922 C CA . ALA A 1 122 ? 0.155 7.927 -3.161 1.00 98.25 122 ALA A CA 1
ATOM 923 C C . ALA A 1 122 ? -0.136 8.205 -4.641 1.00 98.25 122 ALA A C 1
ATOM 925 O O . ALA A 1 122 ? 0.741 8.003 -5.482 1.00 98.25 122 ALA A O 1
ATOM 926 N N . LEU A 1 123 ? -1.331 8.726 -4.947 1.00 98.38 123 LEU A N 1
ATOM 927 C CA . LEU A 1 123 ? -1.769 9.022 -6.313 1.00 98.38 123 LEU A CA 1
ATOM 928 C C . LEU A 1 123 ? -0.975 10.161 -6.957 1.00 98.38 123 LEU A C 1
ATOM 930 O O . LEU A 1 123 ? -0.598 10.049 -8.122 1.00 98.38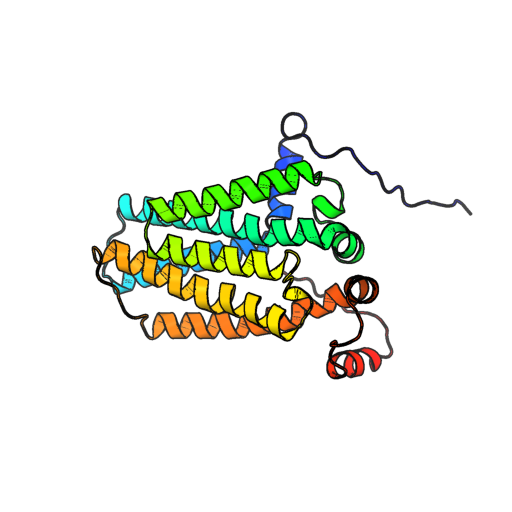 123 LEU A O 1
ATOM 934 N N . LEU A 1 124 ? -0.702 11.238 -6.217 1.00 98.12 124 LEU A N 1
ATOM 935 C CA . LEU A 1 124 ? 0.057 12.385 -6.722 1.00 98.12 124 LEU A CA 1
ATOM 936 C C . LEU A 1 124 ? 1.493 11.989 -7.067 1.00 98.12 124 LEU A C 1
ATOM 938 O O . LEU A 1 124 ? 1.948 12.266 -8.176 1.00 98.12 124 LEU A O 1
ATOM 942 N N . LEU A 1 125 ? 2.185 11.289 -6.162 1.00 97.44 125 LEU A N 1
ATOM 943 C CA . LEU A 1 125 ? 3.535 10.790 -6.434 1.00 97.44 125 LEU A CA 1
ATOM 944 C C . LEU A 1 125 ? 3.532 9.815 -7.610 1.00 97.44 125 LEU A C 1
ATOM 946 O O . LEU A 1 125 ? 4.334 9.966 -8.528 1.00 97.44 125 LEU A O 1
ATOM 950 N N . ALA A 1 126 ? 2.588 8.873 -7.636 1.00 97.25 126 ALA A N 1
ATOM 951 C CA . ALA A 1 126 ? 2.478 7.916 -8.728 1.00 97.25 126 ALA A CA 1
ATOM 952 C C . ALA A 1 126 ? 2.266 8.611 -10.082 1.00 97.25 126 ALA A C 1
ATOM 954 O O . ALA A 1 126 ? 2.912 8.264 -11.069 1.00 97.25 126 ALA A O 1
ATOM 955 N N . ARG A 1 127 ? 1.417 9.647 -10.120 1.00 97.00 127 ARG A N 1
ATOM 956 C CA . ARG A 1 127 ? 1.136 10.432 -11.327 1.00 97.00 127 ARG A CA 1
ATOM 957 C C . ARG A 1 127 ? 2.353 11.199 -11.842 1.00 97.00 127 ARG A C 1
ATOM 959 O O . ARG A 1 127 ? 2.468 11.363 -13.058 1.00 97.00 127 ARG A O 1
ATOM 966 N N . ILE A 1 128 ? 3.206 11.692 -10.944 1.00 95.50 128 ILE A N 1
ATOM 967 C CA . ILE A 1 128 ? 4.434 12.424 -11.288 1.00 95.50 128 ILE A CA 1
ATOM 968 C C . ILE A 1 128 ? 5.511 11.462 -11.808 1.00 95.50 128 ILE A C 1
ATOM 970 O O . ILE A 1 128 ? 6.208 11.793 -12.762 1.00 95.50 128 ILE A O 1
ATOM 974 N N . LEU A 1 129 ? 5.632 10.276 -11.209 1.00 93.75 129 LEU A N 1
ATOM 975 C CA . LEU A 1 129 ? 6.717 9.330 -11.491 1.00 93.75 129 LEU A CA 1
ATOM 976 C C . LEU A 1 129 ? 6.485 8.478 -12.748 1.00 93.75 129 LEU A C 1
ATOM 978 O O . LEU A 1 129 ? 7.447 8.155 -13.443 1.00 93.75 129 LEU A O 1
ATOM 982 N N . GLY A 1 130 ? 5.237 8.119 -13.076 1.00 92.50 130 GLY A N 1
ATOM 983 C CA . GLY A 1 130 ? 4.948 7.414 -14.328 1.00 92.50 130 GLY A CA 1
ATOM 984 C C . GLY A 1 130 ? 3.538 6.835 -14.453 1.00 92.50 130 GLY A C 1
ATOM 985 O O . GLY A 1 130 ? 2.875 6.517 -13.469 1.00 92.50 130 GLY A O 1
ATOM 986 N N . GLY A 1 131 ? 3.084 6.644 -15.697 1.00 93.69 131 GLY A N 1
ATOM 987 C CA . GLY A 1 131 ? 1.736 6.143 -15.999 1.00 93.69 131 GLY A CA 1
ATOM 988 C C . GLY A 1 131 ? 1.456 4.741 -15.448 1.00 93.69 131 GLY A C 1
ATOM 989 O O . GLY A 1 131 ? 0.389 4.511 -14.885 1.00 93.69 131 GLY A O 1
ATOM 990 N N . TRP A 1 132 ? 2.428 3.826 -15.538 1.00 94.69 132 TRP A N 1
ATOM 991 C CA . TRP A 1 132 ? 2.300 2.467 -14.996 1.00 94.69 132 TRP A CA 1
ATOM 992 C C . TRP A 1 132 ? 2.183 2.445 -13.473 1.00 94.69 132 TRP A C 1
ATOM 994 O O . TRP A 1 132 ? 1.322 1.745 -12.941 1.00 94.69 132 TRP A O 1
ATOM 1004 N N . LEU A 1 133 ? 2.978 3.263 -12.771 1.00 95.94 133 LEU A N 1
ATOM 1005 C CA . LEU A 1 133 ? 2.869 3.393 -11.319 1.00 95.94 133 LEU A CA 1
ATOM 1006 C C . LEU A 1 133 ? 1.511 3.985 -10.933 1.00 95.94 133 LEU A C 1
ATOM 1008 O O . LEU A 1 133 ? 0.843 3.461 -10.045 1.00 95.94 133 LEU A O 1
ATOM 1012 N N . PHE A 1 134 ? 1.066 5.033 -11.633 1.00 97.38 134 PHE A N 1
ATOM 1013 C CA . PHE A 1 134 ? -0.253 5.625 -11.418 1.00 97.38 134 PHE A CA 1
ATOM 1014 C C . PHE A 1 134 ? -1.387 4.620 -11.618 1.00 97.38 134 PHE A C 1
ATOM 1016 O O . PHE A 1 134 ? -2.274 4.537 -10.768 1.00 97.38 134 PHE A O 1
ATOM 1023 N N . LEU A 1 135 ? -1.348 3.829 -12.692 1.00 96.50 135 LEU A N 1
ATOM 1024 C CA . LEU A 1 135 ? -2.331 2.779 -12.949 1.00 96.50 135 LEU A CA 1
ATOM 1025 C C . LEU A 1 135 ? -2.334 1.737 -11.824 1.00 96.50 135 LEU A C 1
ATOM 1027 O O . LEU A 1 135 ? -3.387 1.457 -11.254 1.00 96.50 135 LEU A O 1
ATOM 1031 N N . MET A 1 136 ? -1.162 1.209 -11.467 1.00 96.75 136 MET A N 1
ATOM 1032 C CA . MET A 1 136 ? -1.013 0.202 -10.415 1.00 96.75 136 MET A CA 1
ATOM 1033 C C . MET A 1 136 ? -1.534 0.705 -9.063 1.00 96.75 136 MET A C 1
ATOM 1035 O O . MET A 1 136 ? -2.310 0.007 -8.403 1.00 96.75 136 MET A O 1
ATOM 1039 N N . VAL A 1 137 ? -1.137 1.914 -8.650 1.00 97.56 137 VAL A N 1
ATOM 1040 C CA . VAL A 1 137 ? -1.585 2.525 -7.391 1.00 97.56 137 VAL A CA 1
ATOM 1041 C C . VAL A 1 137 ? -3.089 2.779 -7.437 1.00 97.56 137 VAL A C 1
ATOM 1043 O O . VAL A 1 137 ? -3.786 2.405 -6.499 1.00 97.56 137 VAL A O 1
ATOM 1046 N N . SER A 1 138 ? -3.619 3.323 -8.535 1.00 97.81 138 SER A N 1
ATOM 1047 C CA . SER A 1 138 ? -5.055 3.606 -8.669 1.00 97.81 138 SER A CA 1
ATOM 1048 C C . SER A 1 138 ? -5.901 2.338 -8.586 1.00 97.81 138 SER A C 1
ATOM 1050 O O . SER A 1 138 ? -6.880 2.305 -7.844 1.00 97.81 138 SER A O 1
ATOM 1052 N N . VAL A 1 139 ? -5.500 1.276 -9.291 1.00 97.06 139 VAL A N 1
ATOM 1053 C CA . VAL A 1 139 ? -6.176 -0.029 -9.241 1.00 97.06 139 VAL A CA 1
ATOM 1054 C C . VAL A 1 139 ? -6.097 -0.623 -7.834 1.00 97.06 139 VAL A C 1
ATOM 1056 O O . VAL A 1 139 ? -7.108 -1.083 -7.307 1.00 97.06 139 VAL A O 1
ATOM 1059 N N . SER A 1 140 ? -4.928 -0.567 -7.191 1.00 96.31 140 SER A N 1
ATOM 1060 C CA . SER A 1 140 ? -4.743 -1.092 -5.831 1.00 96.31 140 SER A CA 1
ATOM 1061 C C . SER A 1 140 ? -5.616 -0.360 -4.811 1.00 96.31 140 SER A C 1
ATOM 1063 O O . SER A 1 140 ? -6.265 -1.001 -3.981 1.00 96.31 140 SER A O 1
ATOM 1065 N N . LEU A 1 141 ? -5.676 0.974 -4.893 1.00 96.69 141 LEU A N 1
ATOM 1066 C CA . LEU A 1 141 ? -6.542 1.797 -4.052 1.00 96.69 141 LEU A CA 1
ATOM 1067 C C . LEU A 1 141 ? -8.013 1.490 -4.328 1.00 96.69 141 LEU A C 1
ATOM 1069 O O . LEU A 1 141 ? -8.740 1.226 -3.379 1.00 96.69 141 LEU A O 1
ATOM 1073 N N . ALA A 1 142 ? -8.436 1.432 -5.593 1.00 96.19 142 ALA A N 1
ATOM 1074 C CA . ALA A 1 142 ? -9.816 1.120 -5.962 1.00 96.19 142 ALA A CA 1
ATOM 1075 C C . ALA A 1 142 ? -10.271 -0.245 -5.420 1.00 96.19 142 ALA A C 1
ATOM 1077 O O . ALA A 1 142 ? -11.354 -0.348 -4.839 1.00 96.19 142 ALA A O 1
ATOM 1078 N N . ILE A 1 143 ? -9.430 -1.279 -5.539 1.00 94.50 143 ILE A N 1
ATOM 1079 C CA . ILE A 1 143 ? -9.710 -2.605 -4.972 1.00 94.50 143 ILE A CA 1
ATOM 1080 C C . ILE A 1 143 ? -9.759 -2.536 -3.439 1.00 94.50 143 ILE A C 1
ATOM 1082 O O . ILE A 1 143 ? -10.689 -3.071 -2.839 1.00 94.50 143 ILE A O 1
ATOM 1086 N N . GLY A 1 144 ? -8.811 -1.850 -2.791 1.00 94.19 144 GLY A N 1
ATOM 1087 C CA . GLY A 1 144 ? -8.806 -1.670 -1.333 1.00 94.19 144 GLY A CA 1
ATOM 1088 C C . GLY A 1 144 ? -10.032 -0.911 -0.805 1.00 94.19 144 GLY A C 1
ATOM 1089 O O . GLY A 1 144 ? -10.575 -1.248 0.254 1.00 94.19 144 GLY A O 1
ATOM 1090 N N . THR A 1 145 ? -10.521 0.067 -1.567 1.00 94.44 145 THR A N 1
ATOM 1091 C CA . THR A 1 145 ? -11.761 0.796 -1.290 1.00 94.44 145 THR A CA 1
ATOM 1092 C C . THR A 1 145 ? -12.977 -0.112 -1.444 1.00 94.44 145 THR A C 1
ATOM 1094 O O . THR A 1 145 ? -13.783 -0.188 -0.518 1.00 94.44 145 THR A O 1
ATOM 1097 N N . ALA A 1 146 ? -13.093 -0.852 -2.553 1.00 92.69 146 ALA A N 1
ATOM 1098 C CA . ALA A 1 146 ? -14.185 -1.805 -2.784 1.00 92.69 146 ALA A CA 1
ATOM 1099 C C . ALA A 1 146 ? -14.204 -2.945 -1.747 1.00 92.69 146 ALA A C 1
ATOM 1101 O O . ALA A 1 146 ? -15.268 -3.432 -1.359 1.00 92.69 146 ALA A O 1
ATOM 1102 N N . TYR A 1 147 ? -13.028 -3.338 -1.254 1.00 90.50 147 TYR A N 1
ATOM 1103 C CA . TYR A 1 147 ? -12.872 -4.298 -0.166 1.00 90.50 147 TYR A CA 1
ATOM 1104 C C . TYR A 1 147 ? -13.460 -3.783 1.156 1.00 90.50 147 TYR A C 1
ATOM 1106 O O . TYR A 1 147 ? -14.128 -4.542 1.863 1.00 90.50 147 TYR A O 1
ATOM 1114 N N . SER A 1 148 ? -13.255 -2.500 1.474 1.00 89.81 148 SER A N 1
ATOM 1115 C CA . SER A 1 148 ? -13.520 -1.940 2.808 1.00 89.81 148 SER A CA 1
ATOM 1116 C C . SER A 1 148 ? -14.859 -1.202 2.938 1.00 89.81 148 SER A C 1
ATOM 1118 O O . SER A 1 148 ? -15.555 -1.404 3.933 1.00 89.81 148 SER A O 1
ATOM 1120 N N . LEU A 1 149 ? -15.230 -0.361 1.964 1.00 88.56 149 LEU A N 1
ATOM 1121 C CA . LEU A 1 149 ? -16.354 0.578 2.085 1.00 88.56 149 LEU A CA 1
ATOM 1122 C C . LEU A 1 149 ? -17.705 -0.009 1.632 1.00 88.56 149 LEU A C 1
ATOM 1124 O O . LEU A 1 149 ? -17.764 -0.726 0.628 1.00 88.56 149 LEU A O 1
ATOM 1128 N N . PRO A 1 150 ? -18.821 0.348 2.299 1.00 82.12 150 PRO A N 1
ATOM 1129 C CA . PRO A 1 150 ? -20.163 0.144 1.753 1.00 82.12 150 PRO A CA 1
ATOM 1130 C C . PRO A 1 150 ? -20.397 1.039 0.513 1.00 82.12 150 PRO A C 1
ATOM 1132 O O . PRO A 1 150 ? -19.846 2.138 0.451 1.00 82.12 150 PRO A O 1
ATOM 1135 N N . PRO A 1 151 ? -21.210 0.614 -0.477 1.00 79.12 151 PRO A N 1
ATOM 1136 C CA . PRO A 1 151 ? -22.107 -0.548 -0.459 1.00 79.12 151 PRO A CA 1
ATOM 1137 C C . PRO A 1 151 ? -21.451 -1.887 -0.839 1.00 79.12 151 PRO A C 1
ATOM 1139 O O . PRO A 1 151 ? -22.045 -2.927 -0.574 1.00 79.12 151 PRO A O 1
ATOM 1142 N N . ILE A 1 152 ? -20.251 -1.882 -1.430 1.00 84.69 152 ILE A N 1
ATOM 1143 C CA . ILE A 1 152 ? -19.630 -3.095 -1.988 1.00 84.69 152 ILE A CA 1
ATOM 1144 C C . ILE A 1 152 ? -19.087 -4.004 -0.874 1.00 84.69 152 ILE A C 1
ATOM 1146 O O . ILE A 1 152 ? -19.459 -5.174 -0.808 1.00 84.69 152 ILE A O 1
ATOM 1150 N N . ARG A 1 153 ? -18.216 -3.463 -0.006 1.00 87.31 153 ARG A N 1
ATOM 1151 C CA . ARG A 1 153 ? -17.545 -4.131 1.129 1.00 87.31 153 ARG A CA 1
ATOM 1152 C C . ARG A 1 153 ? -17.257 -5.619 0.865 1.00 87.31 153 ARG A C 1
ATOM 1154 O O . ARG A 1 153 ? -17.760 -6.489 1.581 1.00 87.31 153 ARG A O 1
ATOM 1161 N N . LEU A 1 154 ? -16.448 -5.902 -0.168 1.00 84.00 154 LEU A N 1
ATOM 1162 C CA . LEU A 1 154 ? -16.198 -7.262 -0.687 1.00 84.00 154 LEU A CA 1
ATOM 1163 C C . LEU A 1 154 ? -15.703 -8.243 0.375 1.00 84.00 154 LEU A C 1
ATOM 1165 O O . LEU A 1 154 ? -15.965 -9.438 0.267 1.00 84.00 154 LEU A O 1
ATOM 1169 N N . LYS A 1 155 ? -15.041 -7.747 1.425 1.00 82.69 155 LYS A N 1
ATOM 1170 C CA . LYS A 1 155 ? -14.546 -8.578 2.525 1.00 82.69 155 LYS A CA 1
ATOM 1171 C C . LYS A 1 155 ? -15.621 -9.386 3.256 1.00 82.69 155 LYS A C 1
ATOM 1173 O O . LYS A 1 155 ? -15.289 -10.355 3.922 1.00 82.69 155 LYS A O 1
ATOM 1178 N N . ARG A 1 156 ? -16.900 -9.014 3.115 1.00 81.06 156 ARG A N 1
ATOM 1179 C CA . ARG A 1 156 ? -18.044 -9.786 3.634 1.00 81.06 156 ARG A CA 1
ATOM 1180 C C . ARG A 1 156 ? -18.163 -11.173 3.004 1.00 81.06 156 ARG A C 1
ATOM 1182 O O . ARG A 1 156 ? -18.772 -12.054 3.599 1.00 81.06 156 ARG A O 1
ATOM 1189 N N . PHE A 1 157 ? -17.615 -11.356 1.806 1.00 81.12 157 PHE A N 1
ATOM 1190 C CA . PHE A 1 157 ? -17.671 -12.605 1.064 1.00 81.12 157 PHE A CA 1
ATOM 1191 C C . PHE A 1 157 ? -16.263 -13.212 0.986 1.00 81.12 157 PHE A C 1
ATOM 1193 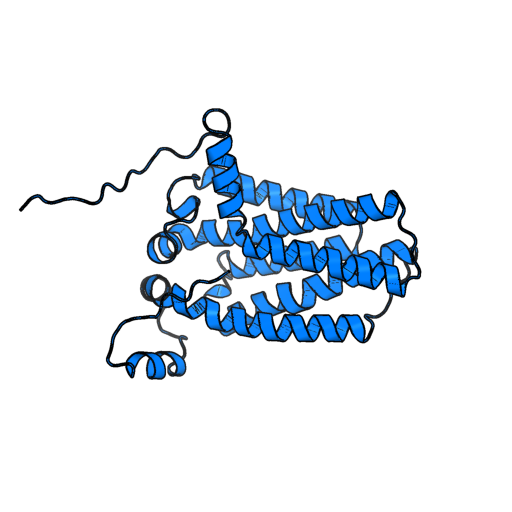O O . PHE A 1 157 ? -15.397 -12.609 0.350 1.00 81.12 157 PHE A O 1
ATOM 1200 N N . PRO A 1 158 ? -16.014 -14.406 1.558 1.00 79.25 158 PRO A N 1
ATOM 1201 C CA . PRO A 1 158 ? -14.668 -14.988 1.640 1.00 79.25 158 PRO A CA 1
ATOM 1202 C C . PRO A 1 158 ? -13.956 -15.100 0.288 1.00 79.25 158 PRO A C 1
ATOM 1204 O O . PRO A 1 158 ? -12.787 -14.746 0.162 1.00 79.25 158 PRO A O 1
ATOM 1207 N N . PHE A 1 159 ? -14.688 -15.511 -0.753 1.00 81.94 159 PHE A N 1
ATOM 1208 C CA . PHE A 1 159 ? -14.154 -15.615 -2.111 1.00 81.94 159 PHE A CA 1
ATOM 1209 C C . PHE A 1 159 ? -13.637 -14.268 -2.639 1.00 81.94 159 PHE A C 1
ATOM 1211 O O . PHE A 1 159 ? -12.491 -14.164 -3.074 1.00 81.94 159 PHE A O 1
ATOM 1218 N N . TRP A 1 160 ? -14.461 -13.218 -2.559 1.00 84.31 160 TRP A N 1
ATOM 1219 C CA . TRP A 1 160 ? -14.087 -11.883 -3.028 1.00 84.31 160 TRP A CA 1
ATOM 1220 C C . TRP A 1 160 ? -13.005 -11.252 -2.148 1.00 84.31 160 TRP A C 1
ATOM 1222 O O . TRP A 1 160 ? -12.119 -10.570 -2.660 1.00 84.31 160 TRP A O 1
ATOM 1232 N N . ALA A 1 161 ? -13.028 -11.527 -0.842 1.00 83.12 161 ALA A N 1
ATOM 1233 C CA . ALA A 1 161 ? -11.993 -11.101 0.089 1.00 83.12 161 ALA A CA 1
ATOM 1234 C C . ALA A 1 161 ? -10.622 -11.677 -0.295 1.00 83.12 161 ALA A C 1
ATOM 1236 O O . ALA A 1 161 ? -9.645 -10.932 -0.400 1.00 83.12 161 ALA A O 1
ATOM 1237 N N . ALA A 1 162 ? -10.561 -12.988 -0.543 1.00 83.75 162 ALA A N 1
ATOM 1238 C CA . ALA A 1 162 ? -9.347 -13.662 -0.980 1.00 83.75 162 ALA A CA 1
ATOM 1239 C C . ALA A 1 162 ? -8.873 -13.124 -2.336 1.00 83.75 162 ALA A C 1
ATOM 1241 O O . ALA A 1 162 ? -7.701 -12.760 -2.462 1.00 83.75 162 ALA A O 1
ATOM 1242 N N . LEU A 1 163 ? -9.792 -12.977 -3.301 1.00 86.69 163 LEU A N 1
ATOM 1243 C CA . LEU A 1 163 ? -9.502 -12.431 -4.629 1.00 86.69 163 LEU A CA 1
ATOM 1244 C C . LEU A 1 163 ? -8.845 -11.053 -4.551 1.00 86.69 163 LEU A C 1
ATOM 1246 O O . LEU A 1 163 ? -7.814 -10.843 -5.187 1.00 86.69 163 LEU A O 1
ATOM 1250 N N . CYS A 1 164 ? -9.375 -10.129 -3.747 1.00 87.56 164 CYS A N 1
ATOM 1251 C CA . CYS A 1 164 ? -8.767 -8.810 -3.563 1.00 87.56 164 CYS A CA 1
ATOM 1252 C C . CYS A 1 164 ? -7.331 -8.899 -3.028 1.00 87.56 164 CYS A C 1
ATOM 1254 O O . CYS A 1 164 ? -6.449 -8.185 -3.508 1.00 87.56 164 CYS A O 1
ATOM 1256 N N . ILE A 1 165 ? -7.085 -9.770 -2.048 1.00 85.56 165 ILE A N 1
ATOM 1257 C CA . ILE A 1 165 ? -5.791 -9.855 -1.362 1.00 85.56 165 ILE A CA 1
ATOM 1258 C C . ILE A 1 165 ? -4.709 -10.394 -2.285 1.00 85.56 165 ILE A C 1
ATOM 1260 O O . ILE A 1 165 ? -3.685 -9.726 -2.458 1.00 85.56 165 ILE A O 1
ATOM 1264 N N . PHE A 1 166 ? -4.920 -11.566 -2.888 1.00 84.94 166 PHE A N 1
ATOM 1265 C CA . PHE A 1 166 ? -3.901 -12.138 -3.765 1.00 84.94 166 PHE A CA 1
ATOM 1266 C C . PHE A 1 166 ? -3.801 -11.376 -5.091 1.00 84.94 166 PHE A C 1
ATOM 1268 O O . PHE A 1 166 ? -2.716 -11.308 -5.657 1.00 84.94 166 PHE A O 1
ATOM 1275 N N . SER A 1 167 ? -4.876 -10.742 -5.581 1.00 87.56 167 SER A N 1
ATOM 1276 C CA . SER A 1 167 ? -4.784 -9.935 -6.807 1.00 87.56 167 SER A CA 1
ATOM 1277 C C . SER A 1 167 ? -3.917 -8.705 -6.580 1.00 87.56 167 SER A C 1
ATOM 1279 O O . SER A 1 167 ? -2.988 -8.472 -7.347 1.00 87.56 167 SER A O 1
ATOM 1281 N N . VAL A 1 168 ? -4.163 -7.938 -5.510 1.00 89.25 168 VAL A N 1
ATOM 1282 C CA . VAL A 1 168 ? -3.376 -6.728 -5.232 1.00 89.25 168 VAL A CA 1
ATOM 1283 C C . VAL A 1 168 ? -1.939 -7.093 -4.867 1.00 89.25 168 VAL A C 1
ATOM 1285 O O . VAL A 1 168 ? -1.006 -6.601 -5.500 1.00 89.25 168 VAL A O 1
ATOM 1288 N N . ARG A 1 169 ? -1.744 -7.969 -3.872 1.00 84.81 169 ARG A N 1
ATOM 1289 C CA . ARG A 1 169 ? -0.400 -8.285 -3.358 1.00 84.81 169 ARG A CA 1
ATOM 1290 C C . ARG A 1 169 ? 0.381 -9.269 -4.215 1.00 84.81 169 ARG A C 1
ATOM 1292 O O . ARG A 1 169 ? 1.597 -9.154 -4.286 1.00 84.81 169 ARG A O 1
ATOM 1299 N N . GLY A 1 170 ? -0.291 -10.245 -4.812 1.00 82.44 170 GLY A N 1
ATOM 1300 C CA . GLY A 1 170 ? 0.354 -11.300 -5.588 1.00 82.44 170 GLY A CA 1
ATOM 1301 C C . GLY A 1 170 ? 0.641 -10.883 -7.025 1.00 82.44 170 GLY A C 1
ATOM 1302 O O . GLY A 1 170 ? 1.724 -11.176 -7.522 1.00 82.44 170 GLY A O 1
ATOM 1303 N N . ALA A 1 171 ? -0.284 -10.164 -7.671 1.00 88.12 171 ALA A N 1
ATOM 1304 C CA . ALA A 1 171 ? -0.196 -9.854 -9.099 1.00 88.12 171 ALA A CA 1
ATOM 1305 C C . ALA A 1 171 ? 0.007 -8.362 -9.402 1.00 88.12 171 ALA A C 1
ATOM 1307 O O . ALA A 1 171 ? 1.026 -7.995 -9.982 1.00 88.12 171 ALA A O 1
ATOM 1308 N N . VAL A 1 172 ? -0.937 -7.495 -9.018 1.00 91.94 172 VAL A N 1
ATOM 1309 C CA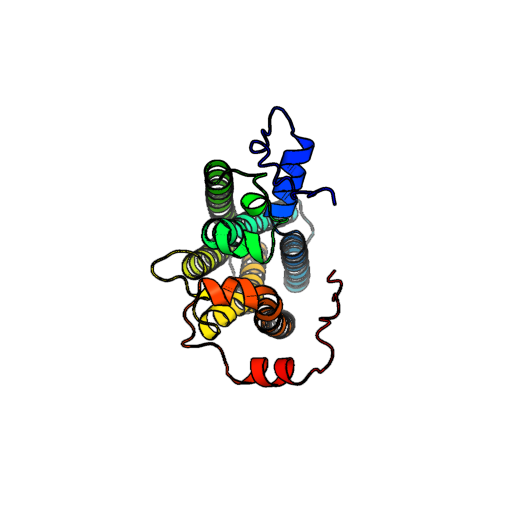 . VAL A 1 172 ? -0.972 -6.080 -9.439 1.00 91.94 172 VAL A CA 1
ATOM 1310 C C . VAL A 1 172 ? 0.293 -5.343 -9.027 1.00 91.94 172 VAL A C 1
ATOM 1312 O O . VAL A 1 172 ? 0.907 -4.694 -9.868 1.00 91.94 172 VAL A O 1
ATOM 1315 N N . VAL A 1 173 ? 0.703 -5.457 -7.760 1.00 91.94 173 VAL A N 1
ATOM 1316 C CA . VAL A 1 173 ? 1.909 -4.780 -7.267 1.00 91.94 173 VAL A CA 1
ATOM 1317 C C . VAL A 1 173 ? 3.161 -5.313 -7.965 1.00 91.94 173 VAL A C 1
ATOM 1319 O O . VAL A 1 173 ? 3.982 -4.519 -8.412 1.00 91.94 173 VAL A O 1
ATOM 1322 N N . ASN A 1 174 ? 3.291 -6.633 -8.126 1.00 91.88 174 ASN A N 1
ATOM 1323 C CA . ASN A 1 174 ? 4.483 -7.219 -8.739 1.00 91.88 174 ASN A CA 1
ATOM 1324 C C . ASN A 1 174 ? 4.630 -6.848 -10.219 1.00 91.88 174 ASN A C 1
ATOM 1326 O O . ASN A 1 174 ? 5.675 -6.371 -10.659 1.00 91.88 174 ASN A O 1
ATOM 1330 N N . LEU A 1 175 ? 3.564 -7.027 -10.994 1.00 92.62 175 LEU A N 1
ATOM 1331 C CA . LEU A 1 175 ? 3.581 -6.711 -12.419 1.00 92.62 175 LEU A CA 1
ATOM 1332 C C . LEU A 1 175 ? 3.661 -5.198 -12.646 1.00 92.62 175 LEU A C 1
ATOM 1334 O O . LEU A 1 175 ? 4.415 -4.745 -13.502 1.00 92.62 175 LEU A O 1
ATOM 1338 N N . GLY A 1 176 ? 2.930 -4.409 -11.858 1.00 94.00 176 GLY A N 1
ATOM 1339 C CA . GLY A 1 176 ? 2.904 -2.955 -11.984 1.00 94.00 176 GLY A CA 1
ATOM 1340 C C . GLY A 1 176 ? 4.243 -2.296 -11.660 1.00 94.00 176 GLY A C 1
ATOM 1341 O O . GLY A 1 176 ? 4.670 -1.407 -12.396 1.00 94.00 176 GLY A O 1
ATOM 1342 N N . LEU A 1 177 ? 4.936 -2.753 -10.613 1.00 94.56 177 LEU A N 1
ATOM 1343 C CA . LEU A 1 177 ? 6.269 -2.254 -10.266 1.00 94.56 177 LEU A CA 1
ATOM 1344 C C . LEU A 1 177 ? 7.306 -2.622 -11.329 1.00 94.56 177 LEU A C 1
ATOM 1346 O O . LEU A 1 177 ? 8.098 -1.763 -11.712 1.00 94.56 177 LEU A O 1
ATOM 1350 N N . PHE A 1 178 ? 7.278 -3.859 -11.841 1.00 93.19 178 PHE A N 1
ATOM 1351 C CA . PHE A 1 178 ? 8.161 -4.252 -12.940 1.00 93.19 178 PHE A CA 1
ATOM 1352 C C . PHE A 1 178 ? 7.939 -3.368 -14.170 1.00 93.19 178 PHE A C 1
ATOM 1354 O O . PHE A 1 178 ? 8.891 -2.769 -14.660 1.00 93.19 178 PHE A O 1
ATOM 1361 N N . LEU A 1 179 ? 6.684 -3.232 -14.616 1.00 92.69 179 LEU A N 1
ATOM 1362 C CA . LEU A 1 179 ? 6.328 -2.410 -15.776 1.00 92.69 179 LEU A CA 1
ATOM 1363 C C . LEU A 1 179 ? 6.713 -0.942 -15.580 1.00 92.69 179 LEU A C 1
ATOM 1365 O O . LEU A 1 179 ? 7.169 -0.293 -16.519 1.00 92.69 179 LEU A O 1
ATOM 1369 N N . HIS A 1 180 ? 6.554 -0.409 -14.367 1.00 93.81 180 HIS A N 1
ATOM 1370 C CA . HIS A 1 180 ? 6.975 0.950 -14.052 1.00 93.81 180 HIS A CA 1
ATOM 1371 C C . HIS A 1 180 ? 8.486 1.137 -14.217 1.00 93.81 180 HIS A C 1
ATOM 1373 O O . HIS A 1 180 ? 8.901 2.046 -14.937 1.00 93.81 180 HIS A O 1
ATOM 1379 N N . PHE A 1 181 ? 9.298 0.287 -13.586 1.00 91.88 181 PHE A N 1
ATOM 1380 C CA . PHE A 1 181 ? 10.751 0.413 -13.670 1.00 91.88 181 PHE A CA 1
ATOM 1381 C C . PHE A 1 181 ? 11.266 0.114 -15.081 1.00 91.88 181 PHE A C 1
ATOM 1383 O O . PHE A 1 181 ? 12.061 0.891 -15.603 1.00 91.88 181 PHE A O 1
ATOM 1390 N N . SER A 1 182 ? 10.766 -0.927 -15.752 1.00 90.19 182 SER A N 1
ATOM 1391 C CA . SER A 1 182 ? 11.177 -1.231 -17.127 1.00 90.19 182 SER A CA 1
ATOM 1392 C C . SER A 1 182 ? 10.862 -0.075 -18.077 1.00 90.19 182 SER A C 1
ATOM 1394 O O . SER A 1 182 ? 11.708 0.310 -18.874 1.00 90.19 182 SER A O 1
ATOM 1396 N N . TRP A 1 183 ? 9.678 0.535 -17.944 1.00 88.75 183 TRP A N 1
ATOM 1397 C CA . TRP A 1 183 ? 9.266 1.672 -18.769 1.00 88.75 183 TRP A CA 1
ATOM 1398 C C . TRP A 1 183 ? 10.172 2.889 -18.585 1.00 88.75 183 TRP A C 1
ATOM 1400 O O . TRP A 1 183 ? 10.545 3.544 -19.556 1.00 88.75 183 TRP A O 1
ATOM 1410 N N . VAL A 1 184 ? 10.517 3.210 -17.336 1.00 87.38 184 VAL A N 1
ATOM 1411 C CA . VAL A 1 184 ? 11.377 4.359 -17.029 1.00 87.38 184 VAL A CA 1
ATOM 1412 C C . VAL A 1 184 ? 12.797 4.144 -17.569 1.00 87.38 184 VAL A C 1
ATOM 1414 O O . VAL A 1 184 ? 13.388 5.087 -18.091 1.00 87.38 184 VAL A O 1
ATOM 1417 N N . TRP A 1 185 ? 13.332 2.922 -17.499 1.00 84.88 185 TRP A N 1
ATOM 1418 C CA . TRP A 1 185 ? 14.699 2.620 -17.943 1.00 84.88 185 TRP A CA 1
ATOM 1419 C C . TRP A 1 185 ? 14.826 2.438 -19.450 1.00 84.88 185 TRP A C 1
ATOM 1421 O O . TRP A 1 185 ? 15.838 2.828 -20.024 1.00 84.88 185 TRP A O 1
ATOM 1431 N N . GLN A 1 186 ? 13.798 1.903 -20.102 1.00 84.12 186 GLN A N 1
ATOM 1432 C CA . GLN A 1 186 ? 13.775 1.743 -21.555 1.00 84.12 186 GLN A CA 1
ATOM 1433 C C . GLN A 1 186 ? 13.195 2.957 -22.287 1.00 84.12 186 GLN A C 1
ATOM 1435 O O . GLN A 1 186 ? 12.713 2.836 -23.406 1.00 84.12 186 GLN A O 1
ATOM 1440 N N . GLN A 1 187 ? 13.217 4.136 -21.658 1.00 79.88 187 GLN A N 1
ATOM 1441 C CA . GLN A 1 187 ? 12.807 5.404 -22.276 1.00 79.88 187 GLN A CA 1
ATOM 1442 C C . GLN A 1 187 ? 11.388 5.378 -22.879 1.00 79.88 187 GLN A C 1
ATOM 1444 O O . GLN A 1 187 ? 11.099 6.083 -23.843 1.00 79.88 187 GLN A O 1
ATOM 1449 N N . GLY A 1 188 ? 10.481 4.606 -22.278 1.00 74.31 188 GLY A N 1
ATOM 1450 C CA . GLY A 1 188 ? 9.098 4.490 -22.732 1.00 74.31 188 GLY A CA 1
ATOM 1451 C C . GLY A 1 188 ? 8.795 3.283 -23.618 1.00 74.31 188 GLY A C 1
ATOM 1452 O O . GLY A 1 188 ? 7.699 3.211 -24.169 1.00 74.31 188 GLY A O 1
ATOM 1453 N N . GLU A 1 189 ? 9.708 2.320 -23.739 1.00 76.81 189 GLU A N 1
ATOM 1454 C CA . GLU A 1 189 ? 9.381 1.019 -24.323 1.00 76.81 189 GLU A CA 1
ATOM 1455 C C . GLU A 1 189 ? 8.867 0.055 -23.244 1.00 76.81 189 GLU A C 1
ATOM 1457 O O . GLU A 1 189 ? 9.470 -0.147 -22.187 1.00 76.81 189 GLU A O 1
ATOM 1462 N N . ALA A 1 190 ? 7.680 -0.511 -23.475 1.00 70.06 190 ALA A N 1
ATOM 1463 C CA . ALA A 1 190 ? 7.086 -1.468 -22.552 1.00 70.06 190 ALA A CA 1
ATOM 1464 C C . ALA A 1 190 ? 7.702 -2.855 -22.763 1.00 70.06 190 ALA A C 1
ATOM 1466 O O . ALA A 1 190 ? 7.508 -3.477 -23.806 1.00 70.06 190 ALA A O 1
ATOM 1467 N N . MET A 1 191 ? 8.373 -3.373 -21.735 1.00 80.69 191 MET A N 1
ATOM 1468 C CA . MET A 1 191 ? 8.815 -4.764 -21.715 1.00 80.69 191 MET A CA 1
ATOM 1469 C C . MET A 1 191 ? 7.684 -5.696 -21.302 1.00 80.69 191 MET A C 1
ATOM 1471 O O . MET A 1 191 ? 6.957 -5.445 -20.339 1.00 80.69 191 MET A O 1
ATOM 1475 N N . THR A 1 192 ? 7.603 -6.849 -21.956 1.00 84.62 192 THR A N 1
ATOM 1476 C CA . THR A 1 192 ? 6.819 -7.966 -21.430 1.00 84.62 192 THR A CA 1
ATOM 1477 C C . THR A 1 192 ? 7.491 -8.525 -20.170 1.00 84.62 192 THR A C 1
ATOM 1479 O O . THR A 1 192 ? 8.711 -8.716 -20.186 1.00 84.62 192 THR A O 1
ATOM 1482 N N . PRO A 1 193 ? 6.738 -8.842 -19.097 1.00 85.50 193 PRO A N 1
ATOM 1483 C CA . PRO A 1 193 ? 7.296 -9.480 -17.908 1.00 85.50 193 PRO A CA 1
ATOM 1484 C C . PRO A 1 193 ? 8.077 -10.750 -18.257 1.00 85.50 193 PRO A C 1
ATOM 1486 O O . PRO A 1 193 ? 7.565 -11.640 -18.939 1.00 85.50 193 PRO A O 1
ATOM 1489 N N . THR A 1 194 ? 9.326 -10.822 -17.799 1.00 87.00 194 THR A N 1
ATOM 1490 C CA . THR A 1 194 ? 10.223 -11.949 -18.085 1.00 87.00 194 THR A CA 1
ATOM 1491 C C . THR A 1 194 ? 9.832 -13.192 -17.274 1.00 87.00 194 THR A C 1
ATOM 1493 O O . THR A 1 194 ? 9.107 -13.079 -16.279 1.00 87.00 194 THR A O 1
ATOM 1496 N N . PRO A 1 195 ? 10.331 -14.396 -17.625 1.00 87.56 195 PRO A N 1
ATOM 1497 C CA . PRO A 1 195 ? 10.084 -15.604 -16.834 1.00 87.56 195 PRO A CA 1
ATOM 1498 C C . PRO A 1 195 ? 10.476 -15.466 -15.355 1.00 87.56 195 PRO A C 1
ATOM 1500 O O . PRO A 1 195 ? 9.808 -16.033 -14.496 1.00 87.56 195 PRO A O 1
ATOM 1503 N N . ALA A 1 196 ? 11.504 -14.670 -15.041 1.00 86.44 196 ALA A N 1
ATOM 1504 C CA . ALA A 1 196 ? 11.897 -14.377 -13.663 1.00 86.44 196 ALA A CA 1
ATOM 1505 C C . ALA A 1 196 ? 10.816 -13.583 -12.907 1.00 86.44 196 ALA A C 1
ATOM 1507 O O . ALA A 1 196 ? 10.492 -13.909 -11.765 1.00 86.44 196 ALA A O 1
ATOM 1508 N N . VAL A 1 197 ? 10.210 -12.584 -13.558 1.00 89.44 197 VAL A N 1
ATOM 1509 C CA . VAL A 1 197 ? 9.114 -11.786 -12.982 1.00 89.44 197 VAL A CA 1
ATOM 1510 C C . VAL A 1 197 ? 7.868 -12.644 -12.793 1.00 89.44 197 VAL A C 1
ATOM 1512 O O . VAL A 1 197 ? 7.233 -12.568 -11.743 1.00 89.44 197 VAL A O 1
ATOM 1515 N N . TRP A 1 198 ? 7.534 -13.501 -13.762 1.00 90.12 198 TRP A N 1
ATOM 1516 C CA . TRP A 1 198 ? 6.434 -14.460 -13.624 1.00 90.12 198 TRP A CA 1
ATOM 1517 C C . TRP A 1 198 ? 6.683 -15.477 -12.512 1.00 90.12 198 TRP A C 1
ATOM 1519 O O . TRP A 1 198 ? 5.774 -15.744 -11.729 1.00 90.12 198 TRP A O 1
ATOM 1529 N N . GLY A 1 199 ? 7.909 -15.995 -12.397 1.00 88.19 199 GLY A N 1
ATOM 1530 C CA . GLY A 1 199 ? 8.311 -16.898 -11.320 1.00 88.19 199 GLY A CA 1
ATOM 1531 C C . GLY A 1 199 ? 8.153 -16.254 -9.943 1.00 88.19 199 GLY A C 1
ATOM 1532 O O . GLY A 1 199 ? 7.517 -16.837 -9.067 1.00 88.19 199 GLY A O 1
ATOM 1533 N N . LEU A 1 200 ? 8.640 -15.018 -9.773 1.00 87.56 200 LEU A N 1
ATOM 1534 C CA . LEU A 1 200 ? 8.440 -14.241 -8.547 1.00 87.56 200 LEU A CA 1
ATOM 1535 C C . LEU A 1 200 ? 6.951 -13.985 -8.280 1.00 87.56 200 LEU A C 1
ATOM 1537 O O . LEU A 1 200 ? 6.478 -14.202 -7.169 1.00 87.56 200 LEU A O 1
ATOM 1541 N N . THR A 1 201 ? 6.204 -13.560 -9.299 1.00 89.25 201 THR A N 1
ATOM 1542 C CA . THR A 1 201 ? 4.768 -13.268 -9.192 1.00 89.25 201 THR A CA 1
ATOM 1543 C C . THR A 1 201 ? 3.998 -14.504 -8.735 1.00 89.25 201 THR A C 1
ATOM 1545 O O . THR A 1 201 ? 3.227 -14.416 -7.785 1.00 89.25 201 THR A O 1
ATOM 1548 N N . LEU A 1 202 ? 4.240 -15.667 -9.348 1.00 88.94 202 LEU A N 1
ATOM 1549 C CA . LEU A 1 202 ? 3.596 -16.928 -8.981 1.00 88.94 202 LEU A CA 1
ATOM 1550 C C . LEU A 1 202 ? 3.990 -17.376 -7.570 1.00 88.94 202 LEU A C 1
ATOM 1552 O O . LEU A 1 202 ? 3.129 -17.797 -6.799 1.00 88.94 202 LEU A O 1
ATOM 1556 N N . PHE A 1 203 ? 5.270 -17.247 -7.217 1.00 88.50 203 PHE A N 1
ATOM 1557 C CA . PHE A 1 203 ? 5.752 -17.543 -5.872 1.00 88.50 203 PHE A CA 1
ATOM 1558 C C . PHE A 1 203 ? 5.014 -16.694 -4.830 1.00 88.50 203 PHE A C 1
ATOM 1560 O O . PHE A 1 203 ? 4.389 -17.244 -3.923 1.00 88.50 203 PHE A O 1
ATOM 1567 N N . VAL A 1 204 ? 4.993 -15.366 -4.993 1.00 86.50 204 VAL A N 1
ATOM 1568 C CA . VAL A 1 204 ? 4.266 -14.469 -4.080 1.00 86.50 204 VAL A CA 1
ATOM 1569 C C . VAL A 1 204 ? 2.768 -14.781 -4.082 1.00 86.50 204 VAL A C 1
ATOM 1571 O O . VAL A 1 204 ? 2.161 -14.813 -3.013 1.00 86.50 204 VAL A O 1
ATOM 1574 N N . LEU A 1 205 ? 2.170 -15.068 -5.243 1.00 88.06 205 LEU A N 1
ATOM 1575 C CA . LEU A 1 205 ? 0.753 -15.411 -5.367 1.00 88.06 205 LEU A CA 1
ATOM 1576 C C . LEU A 1 205 ? 0.377 -16.585 -4.451 1.00 88.06 205 LEU A C 1
ATOM 1578 O O . LEU A 1 205 ? -0.566 -16.457 -3.669 1.00 88.06 205 LEU A O 1
ATOM 1582 N N . VAL A 1 206 ? 1.142 -17.681 -4.475 1.00 86.88 206 VAL A N 1
ATOM 1583 C CA . VAL A 1 206 ? 0.900 -18.864 -3.627 1.00 86.88 206 VAL A CA 1
ATOM 1584 C C . VAL A 1 206 ? 0.900 -18.493 -2.141 1.00 86.88 206 VAL A C 1
ATOM 1586 O O . VAL A 1 206 ? -0.044 -18.825 -1.420 1.00 86.88 206 VAL A O 1
ATOM 1589 N N . PHE A 1 207 ? 1.900 -17.737 -1.683 1.00 85.00 207 PHE A N 1
ATOM 1590 C CA . PHE A 1 207 ? 1.950 -17.293 -0.286 1.00 85.00 207 PHE A CA 1
ATOM 1591 C C . PHE A 1 207 ? 0.817 -16.322 0.058 1.00 85.00 207 PHE A C 1
ATOM 1593 O O . PHE A 1 207 ? 0.266 -16.387 1.155 1.00 85.00 207 PHE A O 1
ATOM 1600 N N . THR A 1 208 ? 0.407 -15.450 -0.865 1.00 83.69 208 THR A N 1
ATOM 1601 C CA . THR A 1 208 ? -0.722 -14.539 -0.621 1.00 83.69 208 THR A CA 1
ATOM 1602 C C . THR A 1 208 ? -2.061 -15.260 -0.538 1.00 83.69 208 THR A C 1
ATOM 1604 O O . THR A 1 208 ? -2.916 -14.827 0.232 1.00 83.69 208 THR A O 1
ATOM 1607 N N . VAL A 1 209 ? -2.236 -16.375 -1.254 1.00 83.00 209 VAL A N 1
ATOM 1608 C CA . VAL A 1 209 ? -3.405 -17.252 -1.095 1.00 83.00 209 VAL A CA 1
ATOM 1609 C C . VAL A 1 209 ? -3.394 -17.898 0.288 1.00 83.00 209 VAL A C 1
ATOM 1611 O O . VAL A 1 209 ? -4.410 -17.856 0.978 1.00 83.00 209 VAL A O 1
ATOM 1614 N N . ALA A 1 210 ? -2.246 -18.412 0.741 1.00 83.81 210 ALA A N 1
ATOM 1615 C CA . ALA A 1 210 ? -2.122 -18.953 2.094 1.00 83.81 210 ALA A CA 1
ATOM 1616 C C . ALA A 1 210 ? -2.466 -17.893 3.158 1.00 83.81 210 ALA A C 1
ATOM 1618 O O . ALA A 1 210 ? -3.299 -18.142 4.026 1.00 83.81 210 ALA A O 1
ATOM 1619 N N . ILE A 1 211 ? -1.913 -16.679 3.047 1.00 79.62 211 ILE A N 1
ATOM 1620 C CA . ILE A 1 211 ? -2.241 -15.556 3.942 1.00 79.62 211 ILE A CA 1
ATOM 1621 C C . ILE A 1 211 ? -3.739 -15.232 3.890 1.00 79.62 211 ILE A C 1
ATOM 1623 O O . ILE A 1 211 ? -4.344 -14.986 4.930 1.00 79.62 211 ILE A O 1
ATOM 1627 N N . ALA A 1 212 ? -4.351 -15.239 2.703 1.00 78.75 212 ALA A N 1
ATOM 1628 C CA . ALA A 1 212 ? -5.773 -14.959 2.549 1.00 78.75 212 ALA A CA 1
ATOM 1629 C C . ALA A 1 212 ? -6.663 -15.984 3.265 1.00 78.75 212 ALA A C 1
ATOM 1631 O O . ALA A 1 212 ? -7.696 -15.591 3.794 1.00 78.75 212 ALA A O 1
ATOM 1632 N N . ILE A 1 213 ? -6.255 -17.254 3.310 1.00 75.69 213 ILE A N 1
ATOM 1633 C CA . ILE A 1 213 ? -6.963 -18.316 4.038 1.00 75.69 213 ILE A CA 1
ATOM 1634 C C . ILE A 1 213 ? -6.725 -18.178 5.548 1.00 75.69 213 ILE A C 1
ATOM 1636 O O . ILE A 1 213 ? -7.668 -18.203 6.336 1.00 75.69 213 ILE A O 1
ATOM 1640 N N . PHE A 1 214 ? -5.470 -17.995 5.968 1.00 77.69 214 PHE A N 1
ATOM 1641 C CA . PHE A 1 214 ? -5.120 -17.950 7.390 1.00 77.69 214 PHE A CA 1
ATOM 1642 C C . PHE A 1 214 ? -5.566 -16.669 8.098 1.00 77.69 214 PHE A C 1
ATOM 1644 O O . PHE A 1 214 ? -5.768 -16.703 9.312 1.00 77.69 214 PHE A O 1
ATOM 1651 N N . LYS A 1 215 ? -5.768 -15.553 7.381 1.00 71.75 215 LYS A N 1
ATOM 1652 C CA . LYS A 1 215 ? -6.248 -14.299 7.993 1.00 71.75 215 LYS A CA 1
ATOM 1653 C C . LYS A 1 215 ? -7.618 -14.459 8.663 1.00 71.75 215 LYS A C 1
ATOM 1655 O O . LYS A 1 215 ? -7.907 -13.727 9.600 1.00 71.75 215 LYS A O 1
ATOM 1660 N N . ASP A 1 216 ? -8.435 -15.395 8.179 1.00 66.44 216 ASP A N 1
ATOM 1661 C CA . ASP A 1 216 ? -9.816 -15.570 8.629 1.00 66.44 216 ASP A CA 1
ATOM 1662 C C . ASP A 1 216 ? -9.903 -16.404 9.920 1.00 66.44 216 ASP A C 1
ATOM 1664 O O . ASP A 1 216 ? -10.939 -16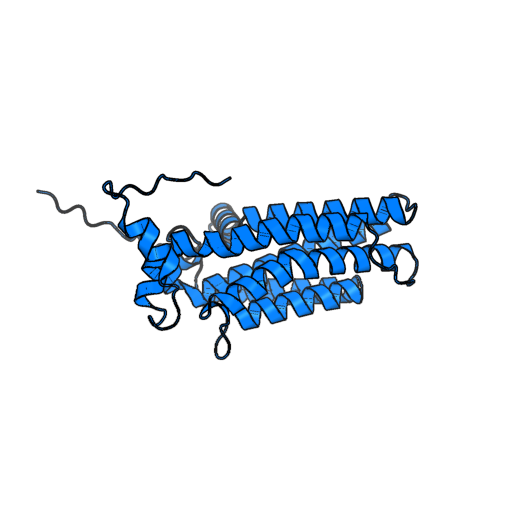.395 10.575 1.00 66.44 216 ASP A O 1
ATOM 1668 N N . VAL A 1 217 ? -8.824 -17.089 10.330 1.00 66.31 217 VAL A N 1
ATOM 1669 C CA . VAL A 1 217 ? -8.763 -17.885 11.573 1.00 66.31 217 VAL A CA 1
ATOM 1670 C C . VAL A 1 217 ? -8.818 -17.016 12.843 1.00 66.31 217 VAL A C 1
ATOM 1672 O O . VAL A 1 217 ? -9.656 -17.288 13.699 1.00 66.31 217 VAL A O 1
ATOM 1675 N N . PRO A 1 218 ? -7.987 -15.967 13.015 1.00 60.59 218 PRO A N 1
ATOM 1676 C CA . PRO A 1 218 ? -8.070 -15.104 14.196 1.00 60.59 218 PRO A CA 1
ATOM 1677 C C . PRO A 1 218 ? -9.298 -14.180 14.192 1.00 60.59 218 PRO A C 1
ATOM 1679 O O . PRO A 1 218 ? -9.642 -13.639 15.238 1.00 60.59 218 PRO A O 1
ATOM 1682 N N . ASP A 1 219 ? -9.957 -13.986 13.044 1.00 64.50 219 ASP A N 1
ATOM 1683 C CA . ASP A 1 219 ? -11.081 -13.052 12.911 1.00 64.50 219 ASP A CA 1
ATOM 1684 C C . ASP A 1 219 ? -12.461 -13.683 13.191 1.00 64.50 219 ASP A C 1
ATOM 1686 O O . ASP A 1 219 ? -13.480 -12.986 13.209 1.00 64.50 219 ASP A O 1
ATOM 1690 N N . ILE A 1 220 ? -12.492 -14.984 13.513 1.00 63.47 220 ILE A N 1
ATOM 1691 C CA . ILE A 1 220 ? -13.709 -15.787 13.694 1.00 63.47 220 ILE A CA 1
ATOM 1692 C C . ILE A 1 220 ? -14.706 -15.153 14.675 1.00 63.47 220 ILE A C 1
ATOM 1694 O O . ILE A 1 220 ? -15.902 -15.128 14.366 1.00 63.47 220 ILE A O 1
ATOM 1698 N N . ASP A 1 221 ? -14.255 -14.675 15.837 1.00 61.94 221 ASP A N 1
ATOM 1699 C CA . ASP A 1 221 ? -15.149 -14.261 16.926 1.00 61.94 221 ASP A CA 1
ATOM 1700 C C . ASP A 1 221 ? -15.800 -12.896 16.684 1.00 61.94 221 ASP A C 1
ATOM 1702 O O . ASP A 1 221 ? -17.025 -12.785 16.784 1.00 61.94 221 ASP A O 1
ATOM 1706 N N . GLY A 1 222 ? -15.035 -11.890 16.256 1.00 59.59 222 GLY A N 1
ATOM 1707 C CA . GLY A 1 222 ? -15.594 -10.616 15.796 1.00 59.59 222 GLY A CA 1
ATOM 1708 C C . GLY A 1 222 ? -16.498 -10.785 14.570 1.00 59.59 222 GLY A C 1
ATOM 1709 O O . GLY A 1 222 ? -17.588 -10.210 14.512 1.00 59.59 222 GLY A O 1
ATOM 1710 N N . ASP A 1 223 ? -16.128 -11.654 13.625 1.00 62.56 223 ASP A N 1
ATOM 1711 C CA . ASP A 1 223 ? -16.934 -11.867 12.427 1.00 62.56 223 ASP A CA 1
ATOM 1712 C C . ASP A 1 223 ? -18.262 -12.577 12.733 1.00 62.56 223 ASP A C 1
ATOM 1714 O O . ASP A 1 223 ? -19.222 -12.405 11.983 1.00 62.56 223 ASP A O 1
ATOM 1718 N N . LYS A 1 224 ? -18.355 -13.413 13.780 1.00 63.62 224 LYS A N 1
ATOM 1719 C CA . LYS A 1 224 ? -19.621 -14.081 14.169 1.00 63.62 224 LYS A CA 1
ATOM 1720 C C . LYS A 1 224 ? -20.700 -13.076 14.584 1.00 63.62 224 LYS A C 1
ATOM 1722 O O . LYS A 1 224 ? -21.880 -13.335 14.365 1.00 63.62 224 LYS A O 1
ATOM 1727 N N . LEU A 1 225 ? -20.296 -11.958 15.185 1.00 61.53 225 LEU A N 1
ATOM 1728 C CA . LEU A 1 225 ? -21.209 -10.949 15.726 1.00 61.53 225 LEU A CA 1
ATOM 1729 C C . LEU A 1 225 ? -21.688 -9.952 14.662 1.00 61.53 225 LEU A C 1
ATOM 1731 O O . LEU A 1 225 ? -22.807 -9.452 14.756 1.00 61.53 225 LEU A O 1
ATOM 1735 N N . TYR A 1 226 ? -20.868 -9.687 13.639 1.00 57.34 226 TYR A N 1
ATOM 1736 C CA . TYR A 1 226 ? -21.094 -8.580 12.700 1.00 57.34 226 TYR A CA 1
ATOM 1737 C C . TYR A 1 226 ? -21.242 -8.989 11.222 1.00 57.34 226 TYR A C 1
ATOM 1739 O O . TYR A 1 226 ? -21.644 -8.156 10.402 1.00 57.34 226 TYR A O 1
ATOM 1747 N N . ILE A 1 227 ? -20.965 -10.247 10.849 1.00 56.84 227 ILE A N 1
ATOM 1748 C CA . ILE A 1 227 ? -21.122 -10.759 9.475 1.00 56.84 227 ILE A CA 1
ATOM 1749 C C . ILE A 1 227 ? -22.110 -11.933 9.480 1.00 56.84 227 ILE A C 1
ATOM 1751 O O . ILE A 1 227 ? -21.899 -12.936 10.157 1.00 56.84 227 ILE A O 1
ATOM 1755 N N . SER A 1 228 ? -23.201 -11.811 8.710 1.00 42.94 228 SER A N 1
ATOM 1756 C CA . SER A 1 228 ? -24.300 -12.789 8.692 1.00 42.94 228 SER A CA 1
ATOM 1757 C C . SER A 1 228 ? -23.815 -14.229 8.419 1.00 42.94 228 SER A C 1
ATOM 1759 O O . SER A 1 228 ? -22.950 -14.398 7.557 1.00 42.94 228 SER A O 1
ATOM 1761 N N . PRO A 1 229 ? -24.423 -15.273 9.019 1.00 45.38 229 PRO A N 1
ATOM 1762 C CA . PRO A 1 229 ? -23.944 -16.665 8.945 1.00 45.38 229 PRO A CA 1
ATOM 1763 C C . PRO A 1 229 ? -23.913 -17.320 7.549 1.00 45.38 229 PRO A C 1
ATOM 1765 O O . PRO A 1 229 ? -23.479 -18.458 7.415 1.00 45.38 229 PRO A O 1
ATOM 1768 N N . ARG A 1 230 ? -24.404 -16.661 6.493 1.00 40.72 230 ARG A N 1
ATOM 1769 C CA . ARG A 1 230 ? -24.896 -17.349 5.286 1.00 40.72 230 ARG A CA 1
ATOM 1770 C C . ARG A 1 230 ? -23.852 -17.695 4.214 1.00 40.72 230 ARG A C 1
ATOM 1772 O O . ARG A 1 230 ? -24.229 -18.095 3.120 1.00 40.72 230 ARG A O 1
ATOM 1779 N N . SER A 1 231 ? -22.555 -17.579 4.489 1.00 41.19 231 SER A N 1
ATOM 1780 C CA . SER A 1 231 ? -21.525 -17.996 3.519 1.00 41.19 231 SER A CA 1
ATOM 1781 C C . SER A 1 231 ? -20.210 -18.454 4.149 1.00 41.19 231 SER A C 1
ATOM 1783 O O . SER A 1 231 ? -19.168 -18.393 3.493 1.00 41.19 231 SER A O 1
ATOM 1785 N N . ARG A 1 232 ? -20.215 -18.844 5.430 1.00 44.50 232 ARG A N 1
ATOM 1786 C CA . ARG A 1 232 ? -19.002 -19.313 6.107 1.00 44.50 232 ARG A CA 1
ATOM 1787 C C . ARG A 1 232 ? -18.923 -20.831 5.938 1.00 44.50 232 ARG A C 1
ATOM 1789 O O . ARG A 1 232 ? -19.799 -21.544 6.397 1.00 44.50 232 ARG A O 1
ATOM 1796 N N . PHE A 1 233 ? -17.913 -21.281 5.202 1.00 46.19 233 PHE A N 1
ATOM 1797 C CA . PHE A 1 233 ? -17.630 -22.677 4.876 1.00 46.19 233 PHE A CA 1
ATOM 1798 C C . PHE A 1 233 ? -17.764 -23.619 6.088 1.00 46.19 233 PHE A C 1
ATOM 1800 O O . PHE A 1 233 ? -16.994 -23.508 7.041 1.00 46.19 233 PHE A O 1
ATOM 1807 N N . ASP A 1 234 ? -18.656 -24.607 5.976 1.00 42.81 234 ASP A N 1
ATOM 1808 C CA . ASP A 1 234 ? -18.856 -25.735 6.906 1.00 42.81 234 ASP A CA 1
ATOM 1809 C C . ASP A 1 234 ? -17.622 -26.654 7.077 1.00 42.81 234 ASP A C 1
ATOM 1811 O O . ASP A 1 234 ? -17.632 -27.568 7.895 1.00 42.81 234 ASP A O 1
ATOM 1815 N N . TRP A 1 235 ? -16.533 -26.418 6.336 1.00 36.09 235 TRP A N 1
ATOM 1816 C CA . TRP A 1 235 ? -15.362 -27.302 6.291 1.00 36.09 235 TRP A CA 1
ATOM 1817 C C . TRP A 1 235 ? -14.268 -26.988 7.325 1.00 36.09 235 TRP A C 1
ATOM 1819 O O . TRP A 1 235 ? -13.641 -27.909 7.841 1.00 36.09 235 TRP A O 1
ATOM 1829 N N . VAL A 1 236 ? -14.026 -25.712 7.661 1.00 42.41 236 VAL A N 1
ATOM 1830 C CA . VAL A 1 236 ? -12.966 -25.337 8.630 1.00 42.41 236 VAL A CA 1
ATOM 1831 C C . VAL A 1 236 ? -13.468 -25.464 10.072 1.00 42.41 236 VAL A C 1
ATOM 1833 O O . VAL A 1 236 ? -12.738 -25.899 10.962 1.00 42.41 236 VAL A O 1
ATOM 1836 N N . SER A 1 237 ? -14.747 -25.159 10.302 1.00 44.12 237 SER A N 1
ATOM 1837 C CA . SER A 1 237 ? -15.402 -25.339 11.602 1.00 44.12 237 SER A CA 1
ATOM 1838 C C . SER A 1 237 ? -15.440 -26.808 12.031 1.00 44.12 237 SER A C 1
ATOM 1840 O O . SER A 1 237 ? -15.228 -27.089 13.208 1.00 44.12 237 SER A O 1
ATOM 1842 N N . GLN A 1 238 ? -15.624 -27.749 11.098 1.00 37.84 238 GLN A N 1
ATOM 1843 C CA . GLN A 1 238 ? -15.613 -29.183 11.408 1.00 37.84 238 GLN A CA 1
ATOM 1844 C C . GLN A 1 238 ? -14.249 -29.701 11.887 1.00 37.84 238 GLN A C 1
ATOM 1846 O O . GLN A 1 238 ? -14.226 -30.622 12.694 1.00 37.84 238 GLN A O 1
ATOM 1851 N N . GLN A 1 239 ? -13.129 -29.100 11.472 1.00 40.69 239 GLN A N 1
ATOM 1852 C CA . GLN A 1 239 ? -11.792 -29.512 11.930 1.00 40.69 239 GLN A CA 1
ATOM 1853 C C . GLN A 1 239 ? -11.374 -28.858 13.255 1.00 40.69 239 GLN A C 1
ATOM 1855 O O . GLN A 1 239 ? -10.684 -29.486 14.058 1.00 40.69 239 GLN A O 1
ATOM 1860 N N . CYS A 1 240 ? -11.808 -27.624 13.533 1.00 38.91 240 CYS A N 1
ATOM 1861 C CA . CYS A 1 240 ? -11.536 -26.987 14.827 1.00 38.91 240 CYS A CA 1
ATOM 1862 C C . CYS A 1 240 ? -12.405 -27.547 15.965 1.00 38.91 240 CYS A C 1
ATOM 1864 O O . CYS A 1 240 ? -11.947 -27.596 17.103 1.00 38.91 240 CYS A O 1
ATOM 1866 N N . LEU A 1 241 ? -13.630 -28.003 15.674 1.00 39.22 241 LEU A N 1
ATOM 1867 C CA . LEU A 1 241 ? -14.541 -28.578 16.676 1.00 39.22 241 LEU A CA 1
ATOM 1868 C C . LEU A 1 241 ? -14.162 -30.003 17.123 1.00 39.22 241 LEU A C 1
ATOM 1870 O O . LEU A 1 241 ? -14.784 -30.532 18.040 1.00 39.22 241 LEU A O 1
ATOM 1874 N N . THR A 1 242 ? -13.143 -30.617 16.515 1.00 37.03 242 THR A N 1
ATOM 1875 C CA . THR A 1 242 ? -12.651 -31.959 16.875 1.00 37.03 242 THR A CA 1
ATOM 1876 C C . THR A 1 242 ? -11.372 -31.958 17.718 1.00 37.03 242 THR A C 1
ATOM 1878 O O . THR A 1 242 ? -10.848 -33.030 18.003 1.00 37.03 242 THR A O 1
ATOM 1881 N N . SER A 1 243 ? -10.856 -30.793 18.131 1.00 36.41 243 SER A N 1
ATOM 1882 C CA . SER A 1 243 ? -9.736 -30.716 19.083 1.00 36.41 243 SER A CA 1
ATOM 1883 C C . SER A 1 243 ? -10.268 -30.726 20.526 1.00 36.41 243 SER A C 1
ATOM 1885 O O . SER A 1 243 ? -10.961 -29.777 20.899 1.00 36.41 243 SER A O 1
ATOM 1887 N N . PRO A 1 244 ? -9.973 -31.752 21.351 1.00 39.03 244 PRO A N 1
ATOM 1888 C CA . PRO A 1 244 ? -10.526 -31.873 22.704 1.00 39.03 244 PRO A CA 1
ATOM 1889 C C . PRO A 1 244 ? -10.044 -30.802 23.694 1.00 39.03 244 PRO A C 1
ATOM 1891 O O . PRO A 1 244 ? -10.665 -30.631 24.739 1.00 39.03 244 PRO A O 1
ATOM 1894 N N . ASP A 1 245 ? -8.975 -30.065 23.376 1.00 40.28 245 ASP A N 1
ATOM 1895 C CA . ASP A 1 245 ? -8.210 -29.350 24.405 1.00 40.28 245 ASP A CA 1
ATOM 1896 C C . ASP A 1 245 ? -8.332 -27.821 24.381 1.00 40.28 245 ASP A C 1
ATOM 1898 O O . ASP A 1 245 ? -7.693 -27.160 25.193 1.00 40.28 245 ASP A O 1
ATOM 1902 N N . GLY A 1 246 ? -9.152 -27.222 23.505 1.00 41.28 246 GLY A N 1
ATOM 1903 C CA . GLY A 1 246 ? -9.566 -25.807 23.621 1.00 41.28 246 GLY A CA 1
ATOM 1904 C C . GLY A 1 246 ? -8.451 -24.741 23.678 1.00 41.28 246 GLY A C 1
ATOM 1905 O O . GLY A 1 246 ? -8.739 -23.566 23.895 1.00 41.28 246 GLY A O 1
ATOM 1906 N N . LEU A 1 247 ? -7.190 -25.115 23.471 1.00 31.75 247 LEU A N 1
ATOM 1907 C CA . LEU A 1 247 ? -6.029 -24.237 23.492 1.00 31.75 247 LEU A CA 1
ATOM 1908 C C . LEU A 1 247 ? -5.561 -24.036 22.055 1.00 31.75 247 LEU A C 1
ATOM 1910 O O . LEU A 1 247 ? -4.884 -24.883 21.474 1.00 31.75 247 LEU A O 1
ATOM 1914 N N . LEU A 1 248 ? -5.933 -22.897 21.470 1.00 36.12 248 LEU A N 1
ATOM 1915 C CA . LEU A 1 248 ? -5.280 -22.417 20.258 1.00 36.12 248 LEU A CA 1
ATOM 1916 C C . LEU A 1 248 ? -3.810 -22.144 20.610 1.00 36.12 248 LEU A C 1
ATOM 1918 O O . LEU A 1 248 ? -3.557 -21.325 21.500 1.00 36.12 248 LEU A O 1
ATOM 1922 N N . PRO A 1 249 ? -2.831 -22.799 19.960 1.00 28.67 249 PRO A N 1
ATOM 1923 C CA . PRO A 1 249 ? -1.442 -22.436 20.152 1.00 28.67 249 PRO A CA 1
ATOM 1924 C C . PRO A 1 249 ? -1.292 -20.979 19.727 1.00 28.67 249 PRO A C 1
ATOM 1926 O O . PRO A 1 249 ? -1.681 -20.589 18.625 1.00 28.67 249 PRO A O 1
ATOM 1929 N N . SER A 1 250 ? -0.744 -20.169 20.627 1.00 28.36 250 SER A N 1
ATOM 1930 C CA . SER A 1 250 ? -0.238 -18.840 20.327 1.00 28.36 250 SER A CA 1
ATOM 1931 C C . SER A 1 250 ? 0.854 -18.988 19.270 1.00 28.36 250 SER A C 1
ATOM 1933 O O . SER A 1 250 ? 2.031 -19.150 19.597 1.00 28.36 250 SER A O 1
ATOM 1935 N N . VAL A 1 251 ? 0.465 -19.009 17.995 1.00 29.14 251 VAL A N 1
ATOM 1936 C CA . VAL A 1 251 ? 1.418 -18.949 16.898 1.00 29.14 251 VAL A CA 1
ATOM 1937 C C . VAL A 1 251 ? 1.956 -17.529 16.907 1.00 29.14 251 VAL A C 1
ATOM 1939 O O . VAL A 1 251 ? 1.293 -16.568 16.523 1.00 29.14 251 VAL A O 1
ATOM 1942 N N . ILE A 1 252 ? 3.148 -17.419 17.477 1.00 27.23 252 ILE A N 1
ATOM 1943 C CA . ILE A 1 252 ? 4.025 -16.264 17.397 1.00 27.23 252 ILE A CA 1
ATOM 1944 C C . ILE A 1 252 ? 4.237 -16.001 15.904 1.00 27.23 252 ILE A C 1
ATOM 1946 O O . ILE A 1 252 ? 4.859 -16.812 15.222 1.00 27.23 252 ILE A O 1
ATOM 1950 N N . TRP A 1 253 ? 3.694 -14.901 15.385 1.00 29.03 253 TRP A N 1
ATOM 1951 C CA . TRP A 1 253 ? 3.924 -14.489 14.002 1.00 29.03 253 TRP A CA 1
ATOM 1952 C C . TRP A 1 253 ? 4.897 -13.310 13.973 1.00 29.03 253 TRP A C 1
ATOM 1954 O O . TRP A 1 253 ? 4.634 -12.259 14.562 1.00 29.03 253 TRP A O 1
ATOM 1964 N N . VAL A 1 254 ? 6.030 -13.559 13.311 1.00 29.19 254 VAL A N 1
ATOM 1965 C CA . VAL A 1 254 ? 7.023 -12.590 12.817 1.00 29.19 254 VAL A CA 1
ATOM 1966 C C . VAL A 1 254 ? 6.394 -11.663 11.777 1.00 29.19 254 VAL A C 1
ATOM 1968 O O . VAL A 1 254 ? 5.539 -12.149 11.001 1.00 29.19 254 VAL A O 1
#